Protein AF-A0A7T5ETR2-F1 (afdb_monomer_lite)

Radius of gyration: 25.68 Å; chains: 1; bounding box: 60×34×71 Å

Secondary structure (DSSP, 8-state):
------HHHHHHHHHHHHHHHHHHSTTSHHHHHHHHSS-HHHHHHHHHHHHHHHHHHHGGG--SHHHHHHHHHHHHHHHHHHHHHHHHHHHHHHHSS--HHHHHHHHHS--PPPPSEEEEEEE--BTTTTBEEEEEEEE---HHHHHHHHHT-TTPEEHHHHHHHGGGS-HHHHTT-----TT-EEEEEEEGGGTEEEEEEEETTEEEEEEEE-

pLDDT: mean 79.05, std 17.23, range [45.31, 98.44]

Foldseek 3Di:
DPPDDPVVLVVLLVVLLVLLVVLLPPPCQVVCCVPVVDRSLVVSLVSLVVSLVVLVVQCPPDPDPVSNVVSVVSNVVSVVSNVVSVVSVVVSVVVVPDDVQVVCCVVPVQRADAAPDKDKPDWPQDDPVRFFKTKMKGFHPDPVRVVVVCVSDPPWAALVVCVVCLVVDDPQQNVQCPDRDRQWIKDKDADVVFRKIWMWIGHPRMTMIIIGGD

Sequence (214 aa):
MTGKANIASFVAALVCFILACLAGFGHLTPMFIKTIGVNPWFVVLFGSLVSLAFGVIGLSGGVNFISRLRGVLTVVITSGLSLFSTGVIVIGAFAYLGTYVYSVKANWGVSLPKPDSETTIMSTRGGIQGDGNAITKLKYRSQSDINQIKSLSPSWMNAKTFAIEEKSYPNQIQNVITHVYTTAKYFYLSKPSLSNYIVFELKGHTLTVYESYL

Structure (mmCIF, N/CA/C/O backbone):
data_AF-A0A7T5ETR2-F1
#
_entry.id   AF-A0A7T5ETR2-F1
#
loop_
_atom_site.group_PDB
_atom_site.id
_atom_site.type_symbol
_atom_site.label_atom_id
_atom_site.label_alt_id
_atom_site.label_comp_id
_atom_site.label_asym_id
_atom_site.label_entity_id
_atom_site.label_seq_id
_atom_site.pdbx_PDB_ins_code
_atom_site.Cartn_x
_atom_site.Cartn_y
_atom_site.Cartn_z
_atom_site.occupancy
_atom_site.B_iso_or_equiv
_atom_site.auth_seq_id
_atom_site.auth_comp_id
_atom_site.auth_asym_id
_atom_site.auth_atom_id
_atom_site.pdbx_PDB_model_num
ATOM 1 N N . MET A 1 1 ? 41.612 6.266 -47.153 1.00 46.22 1 MET A N 1
ATOM 2 C CA . MET A 1 1 ? 41.344 6.341 -45.700 1.00 46.22 1 MET A CA 1
ATOM 3 C C . MET A 1 1 ? 40.595 5.088 -45.273 1.00 46.22 1 MET A C 1
ATOM 5 O O . MET A 1 1 ? 39.426 4.933 -45.595 1.00 46.22 1 MET A O 1
ATOM 9 N N . THR A 1 2 ? 41.279 4.143 -44.633 1.00 45.31 2 THR A N 1
ATOM 10 C CA . THR A 1 2 ? 40.669 2.925 -44.082 1.00 45.31 2 THR A CA 1
ATOM 11 C C . THR A 1 2 ? 39.819 3.297 -42.872 1.00 45.31 2 THR A C 1
ATOM 13 O O . THR A 1 2 ? 40.361 3.667 -41.831 1.00 45.31 2 THR A O 1
ATOM 16 N N . GLY A 1 3 ? 38.494 3.235 -43.017 1.00 50.47 3 GLY A N 1
ATOM 17 C CA . GLY A 1 3 ? 37.561 3.443 -41.912 1.00 50.47 3 GLY A CA 1
ATOM 18 C C . GLY A 1 3 ? 37.817 2.412 -40.817 1.00 50.47 3 GLY A C 1
ATOM 19 O O . GLY A 1 3 ? 37.517 1.231 -40.989 1.00 50.47 3 GLY A O 1
ATOM 20 N N . LYS A 1 4 ? 38.423 2.844 -39.707 1.00 56.03 4 LYS A N 1
ATOM 21 C CA . LYS A 1 4 ? 38.590 2.006 -38.519 1.00 56.03 4 LYS A CA 1
ATOM 22 C C . LYS A 1 4 ? 37.202 1.749 -37.942 1.00 56.03 4 LYS A C 1
ATOM 24 O O . LYS A 1 4 ? 36.473 2.690 -37.640 1.00 56.03 4 LYS A O 1
ATOM 29 N N . ALA A 1 5 ? 36.834 0.475 -37.819 1.00 53.06 5 ALA A N 1
ATOM 30 C CA . ALA A 1 5 ? 35.626 0.090 -37.105 1.00 53.06 5 ALA A CA 1
ATOM 31 C C . ALA A 1 5 ? 35.691 0.673 -35.688 1.00 53.06 5 ALA A C 1
ATOM 33 O O . ALA A 1 5 ? 36.719 0.556 -35.015 1.00 53.06 5 ALA A O 1
ATOM 34 N N . ASN A 1 6 ? 34.615 1.323 -35.248 1.00 64.94 6 ASN A N 1
ATOM 35 C CA . ASN A 1 6 ? 34.562 1.977 -33.947 1.00 64.94 6 ASN A CA 1
ATOM 36 C C . ASN A 1 6 ? 34.340 0.929 -32.842 1.00 64.94 6 ASN A C 1
ATOM 38 O O . ASN A 1 6 ? 33.264 0.834 -32.258 1.00 64.94 6 ASN A O 1
ATOM 42 N N . ILE A 1 7 ? 35.360 0.102 -32.592 1.00 64.19 7 ILE A N 1
ATOM 43 C CA . ILE A 1 7 ? 35.377 -0.953 -31.565 1.00 64.19 7 ILE A CA 1
ATOM 44 C C . ILE A 1 7 ? 35.003 -0.379 -30.192 1.00 64.19 7 ILE A C 1
ATOM 46 O O . ILE A 1 7 ? 34.311 -1.039 -29.423 1.00 64.19 7 ILE A O 1
ATOM 50 N N . ALA A 1 8 ? 35.368 0.876 -29.919 1.00 61.25 8 ALA A N 1
ATOM 51 C CA . ALA A 1 8 ? 35.000 1.566 -28.688 1.00 61.25 8 ALA A CA 1
ATOM 52 C C . ALA A 1 8 ? 33.475 1.669 -28.501 1.00 61.25 8 ALA A C 1
ATOM 54 O O . ALA A 1 8 ? 32.986 1.436 -27.400 1.00 61.25 8 ALA A O 1
ATOM 55 N N . SER A 1 9 ? 32.712 1.934 -29.570 1.00 59.78 9 SER A N 1
ATOM 56 C CA . SER A 1 9 ? 31.242 1.989 -29.496 1.00 59.78 9 SER A CA 1
ATOM 57 C C . SER A 1 9 ? 30.607 0.625 -29.201 1.00 59.78 9 SER A C 1
ATOM 59 O O . SER A 1 9 ? 29.652 0.542 -28.433 1.00 59.78 9 SER A O 1
ATOM 61 N N . PHE A 1 10 ? 31.180 -0.457 -29.737 1.00 65.38 10 PHE A N 1
ATOM 62 C CA . PHE A 1 10 ? 30.721 -1.819 -29.461 1.00 65.38 10 PHE A CA 1
ATOM 63 C C . PHE A 1 10 ? 31.008 -2.230 -28.012 1.00 65.38 10 PHE A C 1
ATOM 65 O O . PHE A 1 10 ? 30.127 -2.745 -27.328 1.00 65.38 10 PHE A O 1
ATOM 72 N N . VAL A 1 11 ? 32.219 -1.948 -27.522 1.00 70.19 11 VAL A N 1
ATOM 73 C CA . VAL A 1 11 ? 32.599 -2.215 -26.128 1.00 70.19 11 VAL A CA 1
ATOM 74 C C . VAL A 1 11 ? 31.722 -1.407 -25.167 1.00 70.19 11 VAL A C 1
ATOM 76 O O . VAL A 1 11 ? 31.233 -1.962 -24.187 1.00 70.19 11 VAL A O 1
ATOM 79 N N . ALA A 1 12 ? 31.448 -0.134 -25.466 1.00 64.00 12 ALA A N 1
ATOM 80 C CA . ALA A 1 12 ? 30.558 0.697 -24.656 1.00 64.00 12 ALA A CA 1
ATOM 81 C C . ALA A 1 12 ? 29.122 0.141 -24.597 1.00 64.00 12 ALA A C 1
ATOM 83 O O . ALA A 1 12 ? 28.540 0.071 -23.514 1.00 64.00 12 ALA A O 1
ATOM 84 N N . ALA A 1 13 ? 28.574 -0.314 -25.730 1.00 64.06 13 ALA A N 1
ATOM 85 C CA . ALA A 1 13 ? 27.251 -0.935 -25.780 1.00 64.06 13 ALA A CA 1
ATOM 86 C C . ALA A 1 13 ? 27.198 -2.250 -24.979 1.00 64.06 13 ALA A C 1
ATOM 88 O O . ALA A 1 13 ? 26.247 -2.483 -24.233 1.00 64.06 13 ALA A O 1
ATOM 89 N N . LEU A 1 14 ? 28.243 -3.081 -25.074 1.00 66.38 14 LEU A N 1
ATOM 90 C CA . LEU A 1 14 ? 28.352 -4.329 -24.316 1.00 66.38 14 LEU A CA 1
ATOM 91 C C . LEU A 1 14 ? 28.434 -4.072 -22.803 1.00 66.38 14 LEU A C 1
ATOM 93 O O . LEU A 1 14 ? 27.754 -4.741 -22.029 1.00 66.38 14 LEU A O 1
ATOM 97 N N . VAL A 1 15 ? 29.216 -3.075 -22.377 1.00 71.44 15 VAL A N 1
ATOM 98 C CA . VAL A 1 15 ? 29.299 -2.663 -20.966 1.00 71.44 15 VAL A CA 1
ATOM 99 C C . VAL A 1 15 ? 27.944 -2.158 -20.465 1.00 71.44 15 VAL A C 1
ATOM 101 O O . VAL A 1 15 ? 27.510 -2.567 -19.391 1.00 71.44 15 VAL A O 1
ATOM 104 N N . CYS A 1 16 ? 27.236 -1.336 -21.249 1.00 64.50 16 CYS A N 1
ATOM 105 C CA . CYS A 1 16 ? 25.888 -0.877 -20.896 1.00 64.50 16 CYS A CA 1
ATOM 106 C C . CYS A 1 16 ? 24.906 -2.045 -20.745 1.00 64.50 16 CYS A C 1
ATOM 108 O O . CYS A 1 16 ? 24.105 -2.051 -19.813 1.00 64.50 16 CYS A O 1
ATOM 110 N N . PHE A 1 17 ? 24.991 -3.051 -21.619 1.00 67.06 17 PHE A N 1
ATOM 111 C CA . PHE A 1 17 ? 24.161 -4.250 -21.533 1.00 67.06 17 PHE A CA 1
ATOM 112 C C . PHE A 1 17 ? 24.455 -5.077 -20.277 1.00 67.06 17 PHE A C 1
ATOM 114 O O . PHE A 1 17 ? 23.530 -5.454 -19.564 1.00 67.06 17 PHE A O 1
ATOM 121 N N . ILE A 1 18 ? 25.731 -5.304 -19.950 1.00 66.56 18 ILE A N 1
ATOM 122 C CA . ILE A 1 18 ? 26.121 -6.025 -18.730 1.00 66.56 18 ILE A CA 1
ATOM 123 C C . ILE A 1 18 ? 25.637 -5.272 -17.485 1.00 66.56 18 ILE A C 1
ATOM 125 O O . ILE A 1 18 ? 25.056 -5.883 -16.590 1.00 66.56 18 ILE A O 1
ATOM 129 N N . LEU A 1 19 ? 25.811 -3.947 -17.440 1.00 63.66 19 LEU A N 1
ATOM 130 C CA . LEU A 1 19 ? 25.300 -3.113 -16.349 1.00 63.66 19 LEU A CA 1
ATOM 131 C C . LEU A 1 19 ? 23.771 -3.178 -16.247 1.00 63.66 19 LEU A C 1
ATOM 133 O O . LEU A 1 19 ? 23.247 -3.231 -15.137 1.00 63.66 19 LEU A O 1
ATOM 137 N N . ALA A 1 20 ? 23.058 -3.239 -17.375 1.00 61.25 20 ALA A N 1
ATOM 138 C CA . ALA A 1 20 ? 21.609 -3.416 -17.401 1.00 61.25 20 ALA A CA 1
ATOM 139 C C . ALA A 1 20 ? 21.171 -4.768 -16.837 1.00 61.25 20 ALA A C 1
ATOM 141 O O . ALA A 1 20 ? 20.251 -4.826 -16.023 1.00 61.25 20 ALA A O 1
ATOM 142 N N . CYS A 1 21 ? 21.851 -5.848 -17.226 1.00 60.31 21 CYS A N 1
ATOM 143 C CA . CYS A 1 21 ? 21.598 -7.176 -16.682 1.00 60.31 21 CYS A CA 1
ATOM 144 C C . CYS A 1 21 ? 21.851 -7.204 -15.172 1.00 60.31 21 CYS A C 1
ATOM 146 O O . CYS A 1 21 ? 20.995 -7.667 -14.427 1.00 60.31 21 CYS A O 1
ATOM 148 N N . LEU A 1 22 ? 22.980 -6.655 -14.712 1.00 61.53 22 LEU A N 1
ATOM 149 C CA . LEU A 1 22 ? 23.318 -6.590 -13.288 1.00 61.53 22 LEU A CA 1
ATOM 150 C C . LEU A 1 22 ? 22.312 -5.744 -12.494 1.00 61.53 22 LEU A C 1
ATOM 152 O O . LEU A 1 22 ? 21.882 -6.161 -11.423 1.00 61.53 22 LEU A O 1
ATOM 156 N N . ALA A 1 23 ? 21.880 -4.600 -13.026 1.00 54.62 23 ALA A N 1
ATOM 157 C CA . ALA A 1 23 ? 20.862 -3.755 -12.402 1.00 54.62 23 ALA A CA 1
ATOM 158 C C . ALA A 1 23 ? 19.467 -4.406 -12.352 1.00 54.62 23 ALA A C 1
ATOM 160 O O . ALA A 1 23 ? 18.698 -4.130 -11.426 1.00 54.62 23 ALA A O 1
ATOM 161 N N . GLY A 1 24 ? 19.149 -5.264 -13.328 1.00 53.31 24 GLY A N 1
ATOM 162 C CA . GLY A 1 24 ? 17.896 -6.015 -13.398 1.00 53.31 24 GLY A CA 1
ATOM 163 C C . GLY A 1 24 ? 17.778 -7.128 -12.352 1.00 53.31 24 GLY A C 1
ATOM 164 O O . GLY A 1 24 ? 16.665 -7.485 -11.965 1.00 53.31 24 GLY A O 1
ATOM 165 N N . PHE A 1 25 ? 18.895 -7.645 -11.829 1.00 56.34 25 PHE A N 1
ATOM 166 C CA . PHE A 1 25 ? 18.881 -8.559 -10.687 1.00 56.34 25 PHE A CA 1
ATOM 167 C C . PHE A 1 25 ? 18.679 -7.749 -9.393 1.00 56.34 25 PHE A C 1
ATOM 169 O O . PHE A 1 25 ? 19.594 -7.103 -8.883 1.00 56.34 25 PHE A O 1
ATOM 176 N N . GLY A 1 26 ? 17.445 -7.778 -8.877 1.00 51.88 26 GLY A N 1
ATOM 177 C CA . GLY A 1 26 ? 16.843 -6.849 -7.903 1.00 51.88 26 GLY A CA 1
ATOM 178 C C . GLY A 1 26 ? 17.534 -6.590 -6.554 1.00 51.88 26 GLY A C 1
ATOM 179 O O . GLY A 1 26 ? 16.973 -5.889 -5.714 1.00 51.88 26 GLY A O 1
ATOM 180 N N . HIS A 1 27 ? 18.736 -7.113 -6.306 1.00 56.88 27 HIS A N 1
ATOM 181 C CA . HIS A 1 27 ? 19.524 -6.788 -5.114 1.00 56.88 27 HIS A CA 1
ATOM 182 C C . HIS A 1 27 ? 20.335 -5.491 -5.250 1.00 56.88 27 HIS A C 1
ATOM 184 O O . HIS A 1 27 ? 20.614 -4.838 -4.247 1.00 56.88 27 HIS A O 1
ATOM 190 N N . LEU A 1 28 ? 20.668 -5.076 -6.477 1.00 55.19 28 LEU A N 1
ATOM 191 C CA . LEU A 1 28 ? 21.457 -3.862 -6.724 1.00 55.19 28 LEU A CA 1
ATOM 192 C C . LEU A 1 28 ? 20.601 -2.602 -6.869 1.00 55.19 28 LEU A C 1
ATOM 194 O O . LEU A 1 28 ? 21.086 -1.498 -6.633 1.00 55.19 28 LEU A O 1
ATOM 198 N N . THR A 1 29 ? 19.318 -2.743 -7.194 1.00 57.72 29 THR A N 1
ATOM 199 C CA . THR A 1 29 ? 18.390 -1.621 -7.396 1.00 57.72 29 THR A CA 1
ATOM 200 C C . THR A 1 29 ? 18.246 -0.722 -6.156 1.00 57.72 29 THR A C 1
ATOM 202 O O . THR A 1 29 ? 18.394 0.493 -6.297 1.00 57.72 29 THR A O 1
ATOM 205 N N . PRO A 1 30 ? 18.051 -1.261 -4.931 1.00 55.88 30 PRO A N 1
ATOM 206 C CA . PRO A 1 30 ? 17.988 -0.445 -3.716 1.00 55.88 30 PRO A CA 1
ATOM 207 C C . PRO A 1 30 ? 19.325 0.240 -3.403 1.00 55.88 30 PRO A C 1
ATOM 209 O O . PRO A 1 30 ? 19.346 1.369 -2.918 1.00 55.88 30 PRO A O 1
ATOM 212 N N . MET A 1 31 ? 20.443 -0.432 -3.698 1.00 58.53 31 MET A N 1
ATOM 213 C CA . MET A 1 31 ? 21.792 0.097 -3.486 1.00 58.53 31 MET A CA 1
ATOM 214 C C . MET A 1 31 ? 22.082 1.265 -4.436 1.00 58.53 31 MET A C 1
ATOM 216 O O . MET A 1 31 ? 22.529 2.313 -3.988 1.00 58.53 31 MET A O 1
ATOM 220 N N . PHE A 1 32 ? 21.750 1.131 -5.722 1.00 51.16 32 PHE A N 1
ATOM 221 C CA . PHE A 1 32 ? 21.923 2.187 -6.724 1.00 51.16 32 PHE A CA 1
ATOM 222 C C . PHE A 1 32 ? 21.086 3.429 -6.420 1.00 51.16 32 PHE A C 1
ATOM 224 O O . PHE A 1 32 ? 21.611 4.541 -6.462 1.00 51.16 32 PHE A O 1
ATOM 231 N N . ILE A 1 33 ? 19.812 3.242 -6.057 1.00 55.78 33 ILE A N 1
ATOM 232 C CA . ILE A 1 33 ? 18.937 4.352 -5.659 1.00 55.78 33 ILE A CA 1
ATOM 233 C C . ILE A 1 33 ? 19.519 5.064 -4.430 1.00 55.78 33 ILE A C 1
ATOM 235 O O . ILE A 1 33 ? 19.540 6.290 -4.389 1.00 55.78 33 ILE A O 1
ATOM 239 N N . LYS A 1 34 ? 20.054 4.316 -3.456 1.00 53.22 34 LYS A N 1
ATOM 240 C CA . LYS A 1 34 ? 20.651 4.884 -2.241 1.00 53.22 34 LYS A CA 1
ATOM 241 C C . LYS A 1 34 ? 21.988 5.598 -2.488 1.00 53.22 34 LYS A C 1
ATOM 243 O O . LYS A 1 34 ? 22.248 6.605 -1.840 1.00 53.22 34 LYS A O 1
ATOM 248 N N . THR A 1 35 ? 22.841 5.081 -3.372 1.00 60.50 35 THR A N 1
ATOM 249 C CA . THR A 1 35 ? 24.199 5.611 -3.598 1.00 60.50 35 THR A CA 1
ATOM 250 C C . THR A 1 35 ? 24.235 6.737 -4.628 1.00 60.50 35 THR A C 1
ATOM 252 O O . THR A 1 35 ? 24.955 7.709 -4.435 1.00 60.50 35 THR A O 1
ATOM 255 N N . ILE A 1 36 ? 23.487 6.605 -5.726 1.00 61.53 36 ILE A N 1
ATOM 256 C CA . ILE A 1 36 ? 23.555 7.523 -6.876 1.00 61.53 36 ILE A CA 1
ATOM 257 C C . ILE A 1 36 ? 22.317 8.434 -6.931 1.00 61.53 36 ILE A C 1
ATOM 259 O O . ILE A 1 36 ? 22.327 9.445 -7.624 1.00 61.53 36 ILE A O 1
ATOM 263 N N . GLY A 1 37 ? 21.237 8.107 -6.209 1.00 51.59 37 GLY A N 1
ATOM 264 C CA . GLY A 1 37 ? 19.990 8.884 -6.235 1.00 51.59 37 GLY A CA 1
ATOM 265 C C . GLY A 1 37 ? 19.213 8.761 -7.549 1.00 51.59 37 GLY A C 1
ATOM 266 O O . GLY A 1 37 ? 18.187 9.410 -7.728 1.00 51.59 37 GLY A O 1
ATOM 267 N N . VAL A 1 38 ? 19.684 7.922 -8.474 1.00 52.78 38 VAL A N 1
ATOM 268 C CA . VAL A 1 38 ? 19.085 7.709 -9.790 1.00 52.78 38 VAL A CA 1
ATOM 269 C C . VAL A 1 38 ? 18.678 6.250 -9.898 1.00 52.78 38 VAL A C 1
ATOM 271 O O . VAL A 1 38 ? 19.446 5.344 -9.564 1.00 52.78 38 VAL A O 1
ATOM 274 N N . ASN A 1 39 ? 17.456 6.012 -10.373 1.00 60.56 39 ASN A N 1
ATOM 275 C CA . ASN A 1 39 ? 17.006 4.661 -10.661 1.00 60.56 39 ASN A CA 1
ATOM 276 C C . ASN A 1 39 ? 17.935 4.058 -11.738 1.00 60.56 39 ASN A C 1
ATOM 278 O O . ASN A 1 39 ? 18.068 4.660 -12.808 1.00 60.56 39 ASN A O 1
ATOM 282 N N . PRO A 1 40 ? 18.584 2.904 -11.494 1.00 60.34 40 PRO A N 1
ATOM 283 C CA . PRO A 1 40 ? 19.568 2.339 -12.420 1.00 60.34 40 PRO A CA 1
ATOM 284 C C . PRO A 1 40 ? 18.996 2.074 -13.820 1.00 60.34 40 PRO A C 1
ATOM 286 O O . PRO A 1 40 ? 19.738 2.068 -14.799 1.00 60.34 40 PRO A O 1
ATOM 289 N N . TRP A 1 41 ? 17.673 1.967 -13.951 1.00 61.06 41 TRP A N 1
ATOM 290 C CA . TRP A 1 41 ? 16.995 1.888 -15.241 1.00 61.06 41 TRP A CA 1
ATOM 291 C C . TRP A 1 41 ? 17.167 3.140 -16.121 1.00 61.06 41 TRP A C 1
ATOM 293 O O . TRP A 1 41 ? 17.264 3.003 -17.340 1.00 61.06 41 TRP A O 1
ATOM 303 N N . PHE A 1 42 ? 17.296 4.346 -15.550 1.00 59.47 42 PHE A N 1
ATOM 304 C CA . PHE A 1 42 ? 17.594 5.562 -16.325 1.00 59.47 42 PHE A CA 1
ATOM 305 C C . PHE A 1 42 ? 18.999 5.532 -16.927 1.00 59.47 42 PHE A C 1
ATOM 307 O O . PHE A 1 42 ? 19.195 5.996 -18.048 1.00 59.47 42 PHE A O 1
ATOM 314 N N . VAL A 1 43 ? 19.964 4.944 -16.217 1.00 62.25 43 VAL A N 1
ATOM 315 C CA . VAL A 1 43 ? 21.344 4.791 -16.701 1.00 62.25 43 VAL A CA 1
ATOM 316 C C . VAL A 1 43 ? 21.380 3.852 -17.907 1.00 62.25 43 VAL A C 1
ATOM 318 O O . VAL A 1 43 ? 22.017 4.155 -18.915 1.00 62.25 43 VAL A O 1
ATOM 321 N N . VAL A 1 44 ? 20.631 2.748 -17.841 1.00 65.50 44 VAL A N 1
ATOM 322 C CA . VAL A 1 44 ? 20.485 1.785 -18.944 1.00 65.50 44 VAL A CA 1
ATOM 323 C C . VAL A 1 44 ? 19.820 2.421 -20.161 1.00 65.50 44 VAL A C 1
ATOM 325 O O . VAL A 1 44 ? 20.290 2.250 -21.289 1.00 65.50 44 VAL A O 1
ATOM 328 N N . LEU A 1 45 ? 18.737 3.168 -19.945 1.00 61.94 45 LEU A N 1
ATOM 329 C CA . LEU A 1 45 ? 17.985 3.817 -21.015 1.00 61.94 45 LEU A CA 1
ATOM 330 C C . LEU A 1 45 ? 18.823 4.902 -21.706 1.00 61.94 45 LEU A C 1
ATOM 332 O O . LEU A 1 45 ? 18.894 4.942 -22.934 1.00 61.94 45 LEU A O 1
ATOM 336 N N . PHE A 1 46 ? 19.538 5.716 -20.926 1.00 63.81 46 PHE A N 1
ATOM 337 C CA . PHE A 1 46 ? 20.456 6.724 -21.449 1.00 63.81 46 PHE A CA 1
ATOM 338 C C . PHE A 1 46 ? 21.623 6.092 -22.223 1.00 63.81 46 PHE A C 1
ATOM 340 O O . PHE A 1 46 ? 21.901 6.495 -23.351 1.00 63.81 46 PHE A O 1
ATOM 347 N N . GLY A 1 47 ? 22.259 5.049 -21.677 1.00 64.69 47 GLY A N 1
ATOM 348 C CA . GLY A 1 47 ? 23.333 4.319 -22.361 1.00 64.69 47 GLY A CA 1
ATOM 349 C C . GLY A 1 47 ? 22.881 3.674 -23.677 1.00 64.69 47 GLY A C 1
ATOM 350 O O . GLY A 1 47 ? 23.618 3.691 -24.668 1.00 64.69 47 GLY A O 1
ATOM 351 N N . SER A 1 48 ? 21.643 3.175 -23.724 1.00 65.00 48 SER A N 1
ATOM 352 C CA . SER A 1 48 ? 21.041 2.598 -24.934 1.00 65.00 48 SER A CA 1
ATOM 353 C C . SER A 1 48 ? 20.782 3.665 -26.005 1.00 65.00 48 SER A C 1
ATOM 355 O O . SER A 1 48 ? 21.146 3.466 -27.164 1.00 65.00 48 SER A O 1
ATOM 357 N N . LEU A 1 49 ? 20.241 4.830 -25.624 1.00 61.00 49 LEU A N 1
ATOM 358 C CA . LEU A 1 49 ? 20.016 5.965 -26.530 1.00 61.00 49 LEU A CA 1
ATOM 359 C C . LEU A 1 49 ? 21.324 6.525 -27.101 1.00 61.00 49 LEU A C 1
ATOM 361 O O . LEU A 1 49 ? 21.419 6.774 -28.302 1.00 61.00 49 LEU A O 1
ATOM 365 N N . VAL A 1 50 ? 22.349 6.676 -26.259 1.00 63.62 50 VAL A N 1
ATOM 366 C CA . VAL A 1 50 ? 23.679 7.128 -26.687 1.00 63.62 50 VAL A CA 1
ATOM 367 C C . VAL A 1 50 ? 24.303 6.124 -27.661 1.00 63.62 50 VAL A C 1
ATOM 369 O O . VAL A 1 50 ? 24.816 6.516 -28.709 1.00 63.62 50 VAL A O 1
ATOM 372 N N . SER A 1 51 ? 24.204 4.823 -27.373 1.00 64.44 51 SER A N 1
ATOM 373 C CA . SER A 1 51 ? 24.709 3.766 -28.261 1.00 64.44 51 SER A CA 1
ATOM 374 C C . SER A 1 51 ? 23.991 3.755 -29.614 1.00 64.44 51 SER A C 1
ATOM 376 O O . SER A 1 51 ? 24.627 3.580 -30.654 1.00 64.44 51 SER A O 1
ATOM 378 N N . LEU A 1 52 ? 22.678 3.997 -29.617 1.00 63.28 52 LEU A N 1
ATOM 379 C CA . LEU A 1 52 ? 21.882 4.115 -30.835 1.00 63.28 52 LEU A CA 1
ATOM 380 C C . LEU A 1 52 ? 22.285 5.355 -31.650 1.00 63.28 52 LEU A C 1
ATOM 382 O O . LEU A 1 52 ? 22.502 5.240 -32.854 1.00 63.28 52 LEU A O 1
ATOM 386 N N . ALA A 1 53 ? 22.488 6.507 -31.002 1.00 62.34 53 ALA A N 1
ATOM 387 C CA . ALA A 1 53 ? 22.960 7.727 -31.658 1.00 62.34 53 ALA A CA 1
ATOM 388 C C . ALA A 1 53 ? 24.333 7.530 -32.328 1.00 62.34 53 ALA A C 1
ATOM 390 O O . ALA A 1 53 ? 24.510 7.877 -33.497 1.00 62.34 53 ALA A O 1
ATOM 391 N N . PHE A 1 54 ? 25.290 6.897 -31.639 1.00 62.03 54 PHE A N 1
ATOM 392 C CA . PHE A 1 54 ? 26.599 6.582 -32.222 1.00 62.03 54 PHE A CA 1
ATOM 393 C C . PHE A 1 54 ? 26.522 5.533 -33.341 1.00 62.03 54 PHE A C 1
ATOM 395 O O . PHE A 1 54 ? 27.256 5.642 -34.327 1.00 62.03 54 PHE A O 1
ATOM 402 N 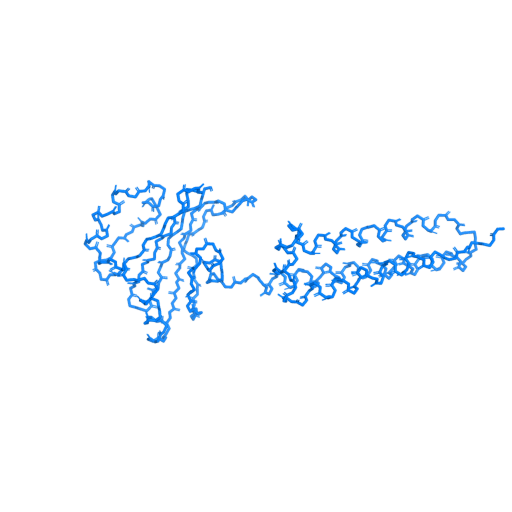N . GLY A 1 55 ? 25.616 4.555 -33.234 1.00 59.66 55 GLY A N 1
ATOM 403 C CA . GLY A 1 55 ? 25.345 3.584 -34.297 1.00 59.66 55 GLY A CA 1
ATOM 404 C C . GLY A 1 55 ? 24.821 4.241 -35.579 1.00 59.66 55 GLY A C 1
ATOM 405 O O . GLY A 1 55 ? 25.294 3.924 -36.671 1.00 59.66 55 GLY A O 1
ATOM 406 N N . VAL A 1 56 ? 23.908 5.209 -35.447 1.00 61.00 56 VAL A N 1
ATOM 407 C CA . VAL A 1 56 ? 23.346 5.978 -36.571 1.00 61.00 56 VAL A CA 1
ATOM 408 C C . VAL A 1 56 ? 24.391 6.907 -37.200 1.00 61.00 56 VAL A C 1
ATOM 410 O O . VAL A 1 56 ? 24.501 6.963 -38.422 1.00 61.00 56 VAL A O 1
ATOM 413 N N . ILE A 1 57 ? 25.220 7.584 -36.400 1.00 61.78 57 ILE A N 1
ATOM 414 C CA . ILE A 1 57 ? 26.292 8.453 -36.921 1.00 61.78 57 ILE A CA 1
ATOM 415 C C . ILE A 1 57 ? 27.327 7.631 -37.712 1.00 61.78 57 ILE A C 1
ATOM 417 O O . ILE A 1 57 ? 27.779 8.053 -38.782 1.00 61.78 57 ILE A O 1
ATOM 421 N N . GLY A 1 58 ? 27.647 6.419 -37.244 1.00 56.88 58 GLY A N 1
ATOM 422 C CA . GLY A 1 58 ? 28.581 5.498 -37.901 1.00 56.88 58 GLY A CA 1
ATOM 423 C C . GLY A 1 58 ? 28.146 5.006 -39.290 1.00 56.88 58 GLY A C 1
ATOM 424 O O . GLY A 1 58 ? 28.996 4.599 -40.083 1.00 56.88 58 GLY A O 1
ATOM 425 N N . LEU A 1 59 ? 26.853 5.081 -39.622 1.00 54.94 59 LEU A N 1
ATOM 426 C CA . LEU A 1 59 ? 26.311 4.696 -40.931 1.00 54.94 59 LEU A CA 1
ATOM 427 C C . LEU A 1 59 ? 26.601 5.712 -42.048 1.00 54.94 59 LEU A C 1
ATOM 429 O O . LEU A 1 59 ? 26.587 5.343 -43.222 1.00 54.94 59 LEU A O 1
ATOM 433 N N . SER A 1 60 ? 26.895 6.970 -41.708 1.00 56.03 60 SER A N 1
ATOM 434 C CA . SER A 1 60 ? 26.987 8.063 -42.690 1.00 56.03 60 SER A CA 1
ATOM 435 C C . SER A 1 60 ? 28.274 8.084 -43.536 1.00 56.03 60 SER A C 1
ATOM 437 O O . SER A 1 60 ? 28.328 8.791 -44.538 1.00 56.03 60 SER A O 1
ATOM 439 N N . GLY A 1 61 ? 29.303 7.297 -43.191 1.00 56.72 61 GLY A N 1
ATOM 440 C CA . GLY A 1 61 ? 30.634 7.374 -43.825 1.00 56.72 61 GLY A CA 1
ATOM 441 C C . GLY A 1 61 ? 31.019 6.244 -44.796 1.00 56.72 61 GLY A C 1
ATOM 442 O O . GLY A 1 61 ? 32.140 6.231 -45.304 1.00 56.72 61 GLY A O 1
ATOM 443 N N . GLY A 1 62 ? 30.155 5.249 -45.035 1.00 60.53 62 GLY A N 1
ATOM 444 C CA . GLY A 1 62 ? 30.512 4.030 -45.779 1.00 60.53 62 GLY A CA 1
ATOM 445 C C . GLY A 1 62 ? 30.192 4.062 -47.281 1.00 60.53 62 GLY A C 1
ATOM 446 O O . GLY A 1 62 ? 29.044 3.859 -47.677 1.00 60.53 62 GLY A O 1
ATOM 447 N N . VAL A 1 63 ? 31.210 4.199 -48.140 1.00 66.38 63 VAL A N 1
ATOM 448 C CA . VAL A 1 63 ? 31.058 4.109 -49.613 1.00 66.38 63 VAL A CA 1
ATOM 449 C C . VAL A 1 63 ? 30.886 2.676 -50.140 1.00 66.38 63 VAL A C 1
ATOM 451 O O . VAL A 1 63 ? 30.213 2.480 -51.148 1.00 66.38 63 VAL A O 1
ATOM 454 N N . ASN A 1 64 ? 31.409 1.662 -49.441 1.00 79.38 64 ASN A N 1
ATOM 455 C CA . ASN A 1 64 ? 31.381 0.267 -49.903 1.00 79.38 64 ASN A CA 1
ATOM 456 C C . ASN A 1 64 ? 30.197 -0.522 -49.321 1.00 79.38 64 ASN A C 1
ATOM 458 O O . ASN A 1 64 ? 29.835 -0.343 -48.156 1.00 79.38 64 ASN A O 1
ATOM 462 N N . PHE A 1 65 ? 29.655 -1.467 -50.102 1.00 73.50 65 PHE A N 1
ATOM 463 C CA . PHE A 1 65 ? 28.531 -2.332 -49.707 1.00 73.50 65 PHE A CA 1
ATOM 464 C C . PHE A 1 65 ? 28.767 -3.051 -48.369 1.00 73.50 65 PHE A C 1
ATOM 466 O O . PHE A 1 65 ? 27.893 -3.051 -47.507 1.00 73.50 65 PHE A O 1
ATOM 473 N N . ILE A 1 66 ? 29.981 -3.569 -48.144 1.00 72.94 66 ILE A N 1
ATOM 474 C CA . ILE A 1 66 ? 30.360 -4.239 -46.887 1.00 72.94 66 ILE A CA 1
ATOM 475 C C . ILE A 1 66 ? 30.242 -3.287 -45.686 1.00 72.94 66 ILE A C 1
ATOM 477 O O . ILE A 1 66 ? 29.780 -3.685 -44.618 1.00 72.94 66 ILE A O 1
ATOM 481 N N . SER A 1 67 ? 30.625 -2.018 -45.849 1.00 66.25 67 SER A N 1
ATOM 482 C CA . SER A 1 67 ? 30.520 -1.012 -44.786 1.00 66.25 67 SER A CA 1
ATOM 483 C C . SER A 1 67 ? 29.063 -0.654 -44.489 1.00 66.25 67 SER A C 1
ATOM 485 O O . SER A 1 67 ? 28.700 -0.509 -43.324 1.00 66.25 67 SER A O 1
ATOM 487 N N . ARG A 1 68 ? 28.215 -0.578 -45.524 1.00 68.88 68 ARG A N 1
ATOM 488 C CA . ARG A 1 68 ? 26.769 -0.350 -45.367 1.00 68.88 68 ARG A CA 1
ATOM 489 C C . ARG A 1 68 ? 26.090 -1.524 -44.661 1.00 68.88 68 ARG A C 1
ATOM 491 O O . ARG A 1 68 ? 25.349 -1.303 -43.710 1.00 68.88 68 ARG A O 1
ATOM 498 N N . LEU A 1 69 ? 26.411 -2.759 -45.053 1.00 69.88 69 LEU A N 1
ATOM 499 C CA . LEU A 1 69 ? 25.876 -3.972 -44.428 1.00 69.88 69 LEU A CA 1
ATOM 500 C C . LEU A 1 69 ? 26.240 -4.053 -42.938 1.00 69.88 69 LEU A C 1
ATOM 502 O O . LEU A 1 69 ? 25.385 -4.358 -42.112 1.00 69.88 69 LEU A O 1
ATOM 506 N N . ARG A 1 70 ? 27.488 -3.722 -42.580 1.00 66.25 70 ARG A N 1
ATOM 507 C CA . ARG A 1 70 ? 27.926 -3.666 -41.176 1.00 66.25 70 ARG A CA 1
ATOM 508 C C . ARG A 1 70 ? 27.155 -2.625 -40.371 1.00 66.25 70 ARG A C 1
ATOM 510 O O . ARG A 1 70 ? 26.749 -2.921 -39.258 1.00 66.25 70 ARG A O 1
ATOM 517 N N . GLY A 1 71 ? 26.935 -1.433 -40.922 1.00 67.69 71 GLY A N 1
ATOM 518 C CA . GLY A 1 71 ? 26.162 -0.400 -40.234 1.00 67.69 71 GLY A CA 1
ATOM 519 C C . GLY A 1 71 ? 24.696 -0.797 -40.027 1.00 67.69 71 GLY A C 1
ATOM 520 O O . GLY A 1 71 ? 24.165 -0.601 -38.937 1.00 67.69 71 GLY A O 1
ATOM 521 N N . VAL A 1 72 ? 24.066 -1.419 -41.032 1.00 69.06 72 VAL A N 1
ATOM 522 C CA . VAL A 1 72 ? 22.694 -1.946 -40.916 1.00 69.06 72 VAL A CA 1
ATOM 523 C C . VAL A 1 72 ? 22.629 -3.023 -39.835 1.00 69.06 72 VAL A C 1
ATOM 525 O O . VAL A 1 72 ? 21.755 -2.966 -38.976 1.00 69.06 72 VAL A O 1
ATOM 528 N N . LEU A 1 73 ? 23.583 -3.958 -39.820 1.00 68.31 73 LEU A N 1
ATOM 529 C CA . LEU A 1 73 ? 23.652 -5.002 -38.798 1.00 68.31 73 LEU A CA 1
ATOM 530 C C . LEU A 1 73 ? 23.827 -4.409 -37.392 1.00 68.31 73 LEU A C 1
ATOM 532 O O . LEU A 1 73 ? 23.140 -4.833 -36.466 1.00 68.31 73 LEU A O 1
ATOM 536 N N . THR A 1 74 ? 24.691 -3.402 -37.235 1.00 69.75 74 THR A N 1
ATOM 537 C CA . THR A 1 74 ? 24.871 -2.696 -35.959 1.00 69.75 74 THR A CA 1
ATOM 538 C C . THR A 1 74 ? 23.571 -2.054 -35.491 1.00 69.75 74 THR A C 1
ATOM 540 O O . THR A 1 74 ? 23.230 -2.215 -34.326 1.00 69.75 74 THR A O 1
ATOM 543 N N . VAL A 1 75 ? 22.828 -1.376 -36.373 1.00 69.00 75 VAL A N 1
ATOM 544 C CA . VAL A 1 75 ? 21.532 -0.774 -36.016 1.00 69.00 75 VAL A CA 1
ATOM 545 C C . VAL A 1 75 ? 20.507 -1.835 -35.633 1.00 69.00 75 VAL A C 1
ATOM 547 O O . VAL A 1 75 ? 19.848 -1.692 -34.612 1.00 69.00 75 VAL A O 1
ATOM 550 N N . VAL A 1 76 ? 20.396 -2.927 -36.391 1.00 71.88 76 VAL A N 1
ATOM 551 C CA . VAL A 1 76 ? 19.453 -4.011 -36.068 1.00 71.88 76 VAL A CA 1
ATOM 552 C C . VAL A 1 76 ? 19.766 -4.617 -34.698 1.00 71.88 76 VAL A C 1
ATOM 554 O O . VAL A 1 76 ? 18.856 -4.813 -33.894 1.00 71.88 76 VAL A O 1
ATOM 557 N N . ILE A 1 77 ? 21.045 -4.864 -34.400 1.00 71.56 77 ILE A N 1
ATOM 558 C CA . ILE A 1 77 ? 21.467 -5.417 -33.109 1.00 71.56 77 ILE A CA 1
ATOM 559 C C . ILE A 1 77 ? 21.221 -4.414 -31.977 1.00 71.56 77 ILE A C 1
ATOM 561 O O . ILE A 1 77 ? 20.657 -4.798 -30.955 1.00 71.56 77 ILE A O 1
ATOM 565 N N . THR A 1 78 ? 21.597 -3.139 -32.128 1.00 69.81 78 THR A N 1
ATOM 566 C CA . THR A 1 78 ? 21.412 -2.140 -31.060 1.00 69.81 78 THR A CA 1
ATOM 567 C C . THR A 1 78 ? 19.941 -1.820 -30.817 1.00 69.81 78 THR A C 1
ATOM 569 O O . THR A 1 78 ? 19.528 -1.733 -29.662 1.00 69.81 78 THR A O 1
ATOM 572 N N . SER A 1 79 ? 19.120 -1.719 -31.866 1.00 64.62 79 SER A N 1
ATOM 573 C CA . SER A 1 79 ? 17.669 -1.551 -31.737 1.00 64.62 79 SER A CA 1
ATOM 574 C C . SER A 1 79 ? 17.004 -2.780 -31.118 1.00 64.62 79 SER A C 1
ATOM 576 O O . SER A 1 79 ? 16.176 -2.628 -30.221 1.00 64.62 79 SER A O 1
ATOM 578 N N . GLY A 1 80 ? 17.390 -3.992 -31.532 1.00 72.00 80 GLY A N 1
ATOM 579 C CA . GLY A 1 80 ? 16.887 -5.234 -30.941 1.00 72.00 80 GLY A CA 1
ATOM 580 C C . GLY A 1 80 ? 17.239 -5.351 -29.458 1.00 72.00 80 GLY A C 1
ATOM 581 O O . GLY A 1 80 ? 16.380 -5.680 -28.641 1.00 72.00 80 GLY A O 1
ATOM 582 N N . LEU A 1 81 ? 18.473 -4.996 -29.092 1.00 70.19 81 LEU A N 1
ATOM 583 C CA . LEU A 1 81 ? 18.925 -4.990 -27.704 1.00 70.19 81 LEU A CA 1
ATOM 584 C C . LEU A 1 81 ? 18.186 -3.944 -26.867 1.00 70.19 81 LEU A C 1
ATOM 586 O O . LEU A 1 81 ? 17.803 -4.244 -25.742 1.00 70.19 81 LEU A O 1
ATOM 590 N N . SER A 1 82 ? 17.946 -2.754 -27.428 1.00 69.44 82 SER A N 1
ATOM 591 C CA . SER A 1 82 ? 17.164 -1.696 -26.782 1.00 69.44 82 SER A CA 1
ATOM 592 C C . SER A 1 82 ? 15.714 -2.120 -26.547 1.00 69.44 82 SER A C 1
ATOM 594 O O . SER A 1 82 ? 15.184 -1.889 -25.466 1.00 69.44 82 SER A O 1
ATOM 596 N N . LEU A 1 83 ? 15.060 -2.748 -27.530 1.00 68.38 83 LEU A N 1
ATOM 597 C CA . LEU A 1 83 ? 13.690 -3.247 -27.373 1.00 68.38 83 LEU A CA 1
ATOM 598 C C . LEU A 1 83 ? 13.620 -4.369 -26.335 1.00 68.38 83 LEU A C 1
ATOM 600 O O . LEU A 1 83 ? 12.704 -4.387 -25.516 1.00 68.38 83 LEU A O 1
ATOM 604 N N . PHE A 1 84 ? 14.599 -5.276 -26.337 1.00 73.50 84 PHE A N 1
ATOM 605 C CA . PHE A 1 84 ? 14.691 -6.341 -25.345 1.00 73.50 84 PHE A CA 1
ATOM 606 C C . PHE A 1 84 ? 14.865 -5.782 -23.930 1.00 73.50 84 PHE A C 1
ATOM 608 O O . PHE A 1 84 ? 14.128 -6.176 -23.029 1.00 73.50 84 PHE A O 1
ATOM 615 N N . SER A 1 85 ? 15.783 -4.833 -23.721 1.00 67.38 85 SER A N 1
ATOM 616 C CA . SER A 1 85 ? 15.988 -4.225 -22.404 1.00 67.38 85 SER A CA 1
ATOM 617 C C . SER A 1 85 ? 14.777 -3.406 -21.957 1.00 67.38 85 SER A C 1
ATOM 619 O O . SER A 1 85 ? 14.382 -3.530 -20.801 1.00 67.38 85 SER A O 1
ATOM 621 N N . THR A 1 86 ? 14.104 -2.671 -22.851 1.00 66.56 86 THR A N 1
ATOM 622 C CA . THR A 1 86 ? 12.800 -2.058 -22.543 1.00 66.56 86 THR A CA 1
ATOM 623 C C . THR A 1 86 ? 11.759 -3.109 -22.153 1.00 66.56 86 THR A C 1
ATOM 625 O O . THR A 1 86 ? 11.064 -2.928 -21.160 1.00 66.56 86 THR A O 1
ATOM 628 N N . GLY A 1 87 ? 11.673 -4.231 -22.869 1.00 64.38 87 GLY A N 1
ATOM 629 C CA . GLY A 1 87 ? 10.760 -5.328 -22.541 1.00 64.38 87 GLY A CA 1
ATOM 630 C C . GLY A 1 87 ? 11.029 -5.925 -21.158 1.00 64.38 87 GLY A C 1
ATOM 631 O O . GLY A 1 87 ? 10.103 -6.082 -20.367 1.00 64.38 87 GLY A O 1
ATOM 632 N N . VAL A 1 88 ? 12.295 -6.186 -20.824 1.00 68.44 88 VAL A N 1
ATOM 633 C CA . VAL A 1 88 ? 12.707 -6.674 -19.498 1.00 68.44 88 VAL A CA 1
ATOM 634 C C . VAL A 1 88 ? 12.417 -5.642 -18.406 1.00 68.44 88 VAL A C 1
ATOM 636 O O . VAL A 1 88 ? 11.957 -6.027 -17.335 1.00 68.44 88 VAL A O 1
ATOM 639 N N . ILE A 1 89 ? 12.614 -4.346 -18.670 1.00 63.72 89 ILE A N 1
ATOM 640 C CA . ILE A 1 89 ? 12.241 -3.260 -17.748 1.00 63.72 89 ILE A CA 1
ATOM 641 C C . ILE A 1 89 ? 10.744 -3.279 -17.485 1.00 63.72 89 ILE A C 1
ATOM 643 O O . ILE A 1 89 ? 10.325 -3.225 -16.337 1.00 63.72 89 ILE A O 1
ATOM 647 N N . VAL A 1 90 ? 9.941 -3.357 -18.543 1.00 61.66 90 VAL A N 1
ATOM 648 C CA . VAL A 1 90 ? 8.485 -3.320 -18.446 1.00 61.66 90 VAL A CA 1
ATOM 649 C C . VAL A 1 90 ? 7.978 -4.558 -17.709 1.00 61.66 90 VAL A C 1
ATOM 651 O O . VAL A 1 90 ? 7.253 -4.420 -16.731 1.00 61.66 90 VAL A O 1
ATOM 654 N N . ILE A 1 91 ? 8.416 -5.760 -18.093 1.00 62.16 91 ILE A N 1
ATOM 655 C CA . ILE A 1 91 ? 8.029 -7.016 -17.428 1.00 62.16 91 ILE A CA 1
ATOM 656 C C . ILE A 1 91 ? 8.516 -7.038 -15.978 1.00 62.16 91 ILE A C 1
ATOM 658 O O . ILE A 1 91 ? 7.761 -7.408 -15.085 1.00 62.16 91 ILE A O 1
ATOM 662 N N . GLY A 1 92 ? 9.756 -6.612 -15.733 1.00 57.53 92 GLY A N 1
ATOM 663 C CA . GLY A 1 92 ? 10.326 -6.496 -14.397 1.00 57.53 92 GLY A CA 1
ATOM 664 C C . GLY A 1 92 ? 9.541 -5.512 -13.540 1.00 57.53 92 GLY A C 1
ATOM 665 O O . GLY A 1 92 ? 9.190 -5.851 -12.419 1.00 57.53 92 GLY A O 1
ATOM 666 N N . ALA A 1 93 ? 9.185 -4.346 -14.080 1.00 56.28 93 ALA A N 1
ATOM 667 C CA . ALA A 1 93 ? 8.340 -3.364 -13.416 1.00 56.28 93 ALA A CA 1
ATOM 668 C C . ALA A 1 93 ? 6.943 -3.925 -13.136 1.00 56.28 93 ALA A C 1
ATOM 670 O O . ALA A 1 93 ? 6.463 -3.750 -12.028 1.00 56.28 93 ALA A O 1
ATOM 671 N N . PHE A 1 94 ? 6.324 -4.664 -14.062 1.00 52.91 94 PHE A N 1
ATOM 672 C CA . PHE A 1 94 ? 5.029 -5.314 -13.835 1.00 52.91 94 PHE A CA 1
ATOM 673 C C . PHE A 1 94 ? 5.098 -6.448 -12.803 1.00 52.91 94 PHE A C 1
ATOM 675 O O . PHE A 1 94 ? 4.169 -6.613 -12.020 1.00 52.91 94 PHE A O 1
ATOM 682 N N . ALA A 1 95 ? 6.204 -7.192 -12.746 1.00 52.88 95 ALA A N 1
ATOM 683 C CA . ALA A 1 95 ? 6.445 -8.206 -11.720 1.00 52.88 95 ALA A CA 1
ATOM 684 C C . ALA A 1 95 ? 6.782 -7.589 -10.347 1.00 52.88 95 ALA A C 1
ATOM 686 O O . ALA A 1 95 ? 6.497 -8.192 -9.313 1.00 52.88 95 ALA A O 1
ATOM 687 N N . TYR A 1 96 ? 7.369 -6.385 -10.340 1.00 49.88 96 TYR A N 1
ATOM 688 C CA . TYR A 1 96 ? 7.692 -5.579 -9.157 1.00 49.88 96 TYR A CA 1
ATOM 689 C C . TYR A 1 96 ? 6.638 -4.534 -8.799 1.00 49.88 96 TYR A C 1
ATOM 691 O O . TYR A 1 96 ? 6.839 -3.815 -7.814 1.00 49.88 96 TYR A O 1
ATOM 699 N N . LEU A 1 97 ? 5.519 -4.451 -9.528 1.00 52.59 97 LEU A N 1
ATOM 700 C CA . LEU A 1 97 ? 4.297 -3.813 -9.046 1.00 52.59 97 LEU A CA 1
ATOM 701 C C . LEU A 1 97 ? 3.811 -4.684 -7.891 1.00 52.59 97 LEU A C 1
ATOM 703 O O . LEU A 1 97 ? 2.974 -5.575 -8.024 1.00 52.59 97 LEU A O 1
ATOM 707 N N . GLY A 1 98 ? 4.501 -4.488 -6.771 1.00 56.34 98 GLY A N 1
ATOM 708 C CA . GLY A 1 98 ? 4.379 -5.254 -5.564 1.00 56.34 98 GLY A CA 1
ATOM 709 C C . GLY A 1 98 ? 2.944 -5.178 -5.109 1.00 56.34 98 GLY A C 1
ATOM 710 O O . GLY A 1 98 ? 2.272 -4.159 -5.275 1.00 56.34 98 GLY A O 1
ATOM 711 N N . THR A 1 99 ? 2.495 -6.276 -4.517 1.00 74.00 99 THR A N 1
ATOM 712 C CA . THR A 1 99 ? 1.226 -6.321 -3.800 1.00 74.00 99 THR A CA 1
ATOM 713 C C . THR A 1 99 ? 1.079 -5.070 -2.942 1.00 74.00 99 THR A C 1
ATOM 715 O O . THR A 1 99 ? 2.072 -4.535 -2.440 1.00 74.00 99 THR A O 1
ATOM 718 N N . TYR A 1 100 ? -0.144 -4.594 -2.736 1.00 86.81 100 TYR A N 1
ATOM 719 C CA . TYR A 1 100 ? -0.401 -3.377 -1.967 1.00 86.81 100 TYR A CA 1
ATOM 720 C C . TYR A 1 100 ? 0.347 -3.326 -0.623 1.00 86.81 100 TYR A C 1
ATOM 722 O O . TYR A 1 100 ? 0.845 -2.280 -0.212 1.00 86.81 100 TYR A O 1
ATOM 730 N N . VAL A 1 101 ? 0.550 -4.485 0.004 1.00 90.75 101 VAL A N 1
ATOM 731 C CA . VAL A 1 101 ? 1.405 -4.696 1.184 1.00 90.75 101 VAL A CA 1
ATOM 732 C C . VAL A 1 101 ? 2.813 -4.103 1.051 1.00 90.75 101 VAL A C 1
ATOM 734 O O . VAL A 1 101 ? 3.311 -3.485 1.992 1.00 90.75 101 VAL A O 1
ATOM 737 N N . TYR A 1 102 ? 3.471 -4.270 -0.096 1.00 85.75 102 TYR A N 1
ATOM 738 C CA . TYR A 1 102 ? 4.782 -3.681 -0.351 1.00 85.75 102 TYR A CA 1
ATOM 739 C C . TYR A 1 102 ? 4.716 -2.152 -0.369 1.00 85.75 102 TYR A C 1
ATOM 741 O O . TYR A 1 102 ? 5.574 -1.503 0.227 1.00 85.75 102 TYR A O 1
ATOM 749 N N . SER A 1 103 ? 3.679 -1.578 -0.990 1.00 87.25 103 SER A N 1
ATOM 750 C CA . SER A 1 103 ? 3.473 -0.124 -1.001 1.00 87.25 103 SER A CA 1
ATOM 751 C C . SER A 1 103 ? 3.277 0.424 0.415 1.00 87.25 103 SER A C 1
ATOM 753 O O . SER A 1 103 ? 3.908 1.411 0.785 1.00 87.25 103 SER A O 1
ATOM 755 N N . VAL A 1 104 ? 2.515 -0.284 1.255 1.00 91.31 104 VAL A N 1
ATOM 756 C CA . VAL A 1 104 ? 2.325 0.065 2.667 1.00 91.31 104 VAL A CA 1
ATOM 757 C C . VAL A 1 104 ? 3.659 -0.001 3.418 1.00 91.31 104 VAL A C 1
ATOM 759 O O . VAL A 1 104 ? 3.997 0.920 4.157 1.00 91.31 104 VAL A O 1
ATOM 762 N N . LYS A 1 105 ? 4.479 -1.031 3.183 1.00 91.94 105 LYS A N 1
ATOM 763 C CA . LYS A 1 105 ? 5.807 -1.144 3.803 1.00 91.94 105 LYS A CA 1
ATOM 764 C C . LYS A 1 105 ? 6.756 -0.031 3.365 1.00 91.94 105 LYS A C 1
ATOM 766 O O . LYS A 1 105 ? 7.424 0.552 4.214 1.00 91.94 105 LYS A O 1
ATOM 771 N N . ALA A 1 106 ? 6.819 0.272 2.072 1.00 85.94 106 ALA A N 1
ATOM 772 C CA . ALA A 1 106 ? 7.685 1.321 1.541 1.00 85.94 106 ALA A CA 1
ATOM 773 C C . ALA A 1 106 ? 7.258 2.713 2.038 1.00 85.94 106 ALA A C 1
ATOM 775 O O . ALA A 1 106 ? 8.097 3.500 2.476 1.00 85.94 106 ALA A O 1
ATOM 776 N N . ASN A 1 107 ? 5.952 2.990 2.036 1.00 88.12 107 ASN A N 1
ATOM 777 C CA . ASN A 1 107 ? 5.420 4.303 2.384 1.00 88.12 107 ASN A CA 1
ATOM 778 C C . ASN A 1 107 ? 5.229 4.512 3.883 1.00 88.12 107 ASN A C 1
ATOM 780 O O . ASN A 1 107 ? 5.266 5.656 4.313 1.00 88.12 107 ASN A O 1
ATOM 784 N N . TRP A 1 108 ? 5.062 3.467 4.693 1.00 92.81 108 TRP A N 1
ATOM 785 C CA . TRP A 1 108 ? 4.738 3.600 6.122 1.00 92.81 108 TRP A CA 1
ATOM 786 C C . TRP A 1 108 ? 5.672 2.838 7.056 1.00 92.81 108 TRP A C 1
ATOM 788 O O . TRP A 1 108 ? 5.564 2.986 8.268 1.00 92.81 108 TRP A O 1
ATOM 798 N N . GLY A 1 109 ? 6.585 2.020 6.528 1.00 93.69 109 GLY A N 1
ATOM 799 C CA . GLY A 1 109 ? 7.418 1.130 7.342 1.00 93.69 109 GLY A CA 1
ATOM 800 C C . GLY A 1 109 ? 6.637 -0.027 7.977 1.00 93.69 109 GLY A C 1
ATOM 801 O O . GLY A 1 109 ? 7.202 -0.787 8.760 1.00 93.69 109 GLY A O 1
ATOM 802 N N . VAL A 1 110 ? 5.353 -0.191 7.641 1.00 94.88 110 VAL A N 1
ATOM 803 C CA . VAL A 1 110 ? 4.470 -1.215 8.212 1.00 94.88 110 VAL A CA 1
ATOM 804 C C . VAL A 1 110 ? 4.510 -2.472 7.347 1.00 94.88 110 VAL A C 1
ATOM 806 O O . VAL A 1 110 ? 4.118 -2.454 6.183 1.00 94.88 110 VAL A O 1
ATOM 809 N N . SER A 1 111 ? 4.976 -3.587 7.911 1.00 94.62 111 SER A N 1
ATOM 810 C CA . SER A 1 111 ? 5.075 -4.861 7.192 1.00 94.62 111 SER A CA 1
ATOM 811 C C . SER A 1 111 ? 3.833 -5.721 7.425 1.00 94.62 111 SER A C 1
ATOM 813 O O . SER A 1 111 ? 3.753 -6.435 8.422 1.00 94.62 111 SER A O 1
ATOM 815 N N . LEU A 1 112 ? 2.877 -5.683 6.496 1.00 95.75 112 LEU A N 1
ATOM 816 C CA . LEU A 1 112 ? 1.707 -6.567 6.529 1.00 95.75 112 LEU A CA 1
ATOM 817 C C . LEU A 1 112 ? 2.055 -7.977 6.004 1.00 95.75 112 LEU A C 1
ATOM 819 O O . LEU A 1 112 ? 2.951 -8.108 5.165 1.00 95.75 112 LEU A O 1
ATOM 823 N N . PRO A 1 113 ? 1.366 -9.038 6.460 1.00 96.12 113 PRO A N 1
ATOM 824 C CA . PRO A 1 113 ? 1.397 -10.332 5.784 1.00 96.12 113 PRO A CA 1
ATOM 825 C C . PRO A 1 113 ? 0.753 -10.236 4.393 1.00 96.12 113 PRO A C 1
ATOM 827 O O . PRO A 1 113 ? -0.005 -9.309 4.103 1.00 96.12 113 PRO A O 1
ATOM 830 N N . LYS A 1 114 ? 1.052 -11.193 3.509 1.00 94.56 114 LYS A N 1
ATOM 831 C CA . LYS A 1 114 ? 0.446 -11.244 2.171 1.00 94.56 114 LYS A CA 1
ATOM 832 C C . LYS A 1 114 ? -1.037 -11.643 2.293 1.00 94.56 114 LYS A C 1
ATOM 834 O O . LYS A 1 114 ? -1.299 -12.704 2.849 1.00 94.56 114 LYS A O 1
ATOM 839 N N . PRO A 1 115 ? -1.994 -10.853 1.774 1.00 95.88 115 PRO A N 1
ATOM 840 C CA . PRO A 1 115 ? -3.408 -11.210 1.818 1.00 95.88 115 PRO A CA 1
ATOM 841 C C . PRO A 1 115 ? -3.748 -12.311 0.810 1.00 95.88 115 PRO A C 1
ATOM 843 O O . PRO A 1 115 ? -3.109 -12.430 -0.238 1.00 95.88 115 PRO A O 1
ATOM 846 N N . ASP A 1 116 ? -4.813 -13.060 1.091 1.00 95.56 116 ASP A N 1
ATOM 847 C CA . ASP A 1 116 ? -5.405 -14.018 0.150 1.00 95.56 116 ASP A CA 1
ATOM 848 C C . ASP A 1 116 ? -6.158 -13.315 -0.981 1.00 95.56 116 ASP A C 1
ATOM 850 O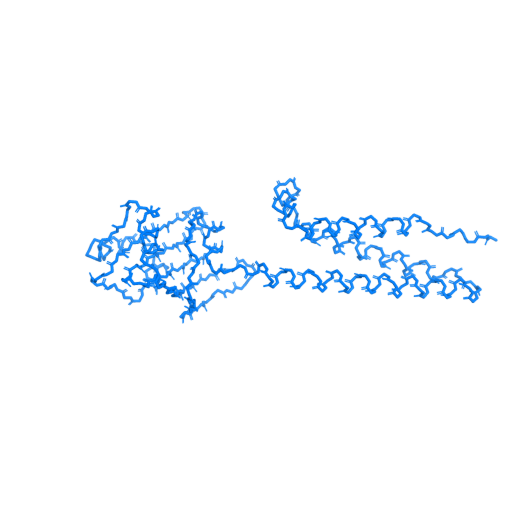 O . ASP A 1 116 ? -6.244 -13.823 -2.098 1.00 95.56 116 ASP A O 1
ATOM 854 N N . SER A 1 117 ? -6.739 -12.150 -0.687 1.00 95.38 117 SER A N 1
ATOM 855 C CA . SER A 1 117 ? -7.390 -11.313 -1.690 1.00 95.38 117 SER A CA 1
ATOM 856 C C . SER A 1 117 ? -7.274 -9.838 -1.343 1.00 95.38 117 SER A C 1
ATOM 858 O O . SER A 1 117 ? -7.416 -9.452 -0.180 1.00 95.38 117 SER A O 1
ATOM 860 N N . GLU A 1 118 ? -7.127 -9.028 -2.378 1.00 94.81 118 GLU A N 1
ATOM 861 C CA . GLU A 1 118 ? -7.033 -7.577 -2.322 1.00 94.81 118 GLU A CA 1
ATOM 862 C C . GLU A 1 118 ? -8.141 -6.975 -3.194 1.00 94.81 118 GLU A C 1
ATOM 864 O O . GLU A 1 118 ? -8.457 -7.492 -4.266 1.00 94.81 118 GLU A O 1
ATOM 869 N N . THR A 1 119 ? -8.797 -5.919 -2.720 1.00 94.69 119 THR A N 1
ATOM 870 C CA . THR A 1 119 ? -9.840 -5.222 -3.482 1.00 94.69 119 THR A CA 1
ATOM 871 C C . THR A 1 119 ? -9.799 -3.735 -3.177 1.00 94.69 119 THR A C 1
ATOM 873 O O . THR A 1 119 ? -10.059 -3.323 -2.046 1.00 94.69 119 THR A O 1
ATOM 876 N N . THR A 1 120 ? -9.521 -2.922 -4.188 1.00 93.81 120 THR A N 1
ATOM 877 C CA . THR A 1 120 ? -9.649 -1.466 -4.099 1.00 93.81 120 THR A CA 1
ATOM 878 C C . THR A 1 120 ? -11.123 -1.086 -4.204 1.00 93.81 120 THR A C 1
ATOM 880 O O . THR A 1 120 ? -11.779 -1.385 -5.196 1.00 93.81 120 THR A O 1
ATOM 883 N N . ILE A 1 121 ? -11.655 -0.458 -3.158 1.00 95.25 121 ILE A N 1
ATOM 884 C CA . ILE A 1 121 ? -13.042 0.025 -3.096 1.00 95.25 121 ILE A CA 1
ATOM 885 C C . ILE A 1 121 ? -13.142 1.403 -3.745 1.00 95.25 121 ILE A C 1
ATOM 887 O O . ILE A 1 121 ? -14.085 1.686 -4.475 1.00 95.25 121 ILE A O 1
ATOM 891 N N . MET A 1 122 ? -12.159 2.255 -3.469 1.00 93.94 122 MET A N 1
ATOM 892 C CA . MET A 1 122 ? -12.074 3.609 -3.995 1.00 93.94 122 MET A CA 1
ATOM 893 C C . MET A 1 122 ? -10.607 3.950 -4.219 1.00 93.94 122 MET A C 1
ATOM 895 O O . MET A 1 122 ? -9.763 3.612 -3.391 1.00 93.94 122 MET A O 1
ATOM 899 N N . SER A 1 123 ? -10.314 4.645 -5.312 1.00 92.69 123 SER A N 1
ATOM 900 C CA . SER A 1 123 ? -9.033 5.308 -5.514 1.00 92.69 123 SER A CA 1
ATOM 901 C C . SER A 1 123 ? -9.264 6.572 -6.322 1.00 92.69 123 SER A C 1
ATOM 903 O O . SER A 1 123 ? -9.757 6.507 -7.445 1.00 92.69 123 SER A O 1
ATOM 905 N N . THR A 1 124 ? -8.910 7.714 -5.747 1.00 90.62 124 THR A N 1
ATOM 906 C CA . THR A 1 124 ? -8.763 8.975 -6.479 1.00 90.62 124 THR A CA 1
ATOM 907 C C . THR A 1 124 ? -7.299 9.282 -6.758 1.00 90.62 124 THR A C 1
ATOM 909 O O . THR A 1 124 ? -6.992 10.386 -7.201 1.00 90.62 124 THR A O 1
ATOM 912 N N . ARG A 1 125 ? -6.392 8.326 -6.491 1.00 80.75 125 ARG A N 1
ATOM 913 C CA . ARG A 1 125 ? -4.966 8.533 -6.726 1.00 80.75 125 ARG A CA 1
ATOM 914 C C . ARG A 1 125 ? -4.692 8.809 -8.193 1.00 80.75 125 ARG A C 1
ATOM 916 O O . ARG A 1 125 ? -5.097 8.031 -9.057 1.00 80.75 125 ARG A O 1
ATOM 923 N N . GLY A 1 126 ? -3.975 9.894 -8.450 1.00 68.38 126 GLY A N 1
ATOM 924 C CA . GLY A 1 126 ? -3.628 10.339 -9.791 1.00 68.38 126 GLY A CA 1
ATOM 925 C C . GLY A 1 126 ? -2.420 11.271 -9.798 1.00 68.38 126 GLY A C 1
ATOM 926 O O . GLY A 1 126 ? -1.872 11.622 -8.759 1.00 68.38 126 GLY A O 1
ATOM 927 N N . GLY A 1 127 ? -1.989 11.663 -10.997 1.00 59.81 127 GLY A N 1
ATOM 928 C CA . GLY A 1 127 ? -0.835 12.544 -11.175 1.00 59.81 127 GLY A CA 1
ATOM 929 C C . GLY A 1 127 ? 0.521 11.846 -11.024 1.00 59.81 127 GLY A C 1
ATOM 930 O O . GLY A 1 127 ? 0.614 10.643 -10.794 1.00 59.81 127 GLY A O 1
ATOM 931 N N . ILE A 1 128 ? 1.593 12.622 -11.206 1.00 53.59 128 ILE A N 1
ATOM 932 C CA . ILE A 1 128 ? 2.982 12.126 -11.179 1.00 53.59 128 ILE A CA 1
ATOM 933 C C . ILE A 1 128 ? 3.417 11.767 -9.747 1.00 53.59 128 ILE A C 1
ATOM 935 O O . ILE A 1 128 ? 4.255 10.888 -9.567 1.00 53.59 128 ILE A O 1
ATOM 939 N N . GLN A 1 129 ? 2.844 12.434 -8.740 1.00 65.25 129 GLN A N 1
ATOM 940 C CA . GLN A 1 129 ? 3.209 12.272 -7.328 1.00 65.25 129 GLN A CA 1
ATOM 941 C C . GLN A 1 129 ? 2.412 11.161 -6.620 1.00 65.25 129 GLN A C 1
ATOM 943 O O . GLN A 1 129 ? 2.886 10.605 -5.633 1.00 65.25 129 GLN A O 1
ATOM 948 N N . GLY A 1 130 ? 1.279 10.732 -7.195 1.00 73.00 130 GLY A N 1
ATOM 949 C CA . GLY A 1 130 ? 0.446 9.661 -6.639 1.00 73.00 130 GLY A CA 1
ATOM 950 C C . GLY A 1 130 ? -0.516 10.124 -5.543 1.00 73.00 130 GLY A C 1
ATOM 951 O O . GLY A 1 130 ? -1.022 9.285 -4.792 1.00 73.00 130 GLY A O 1
ATOM 952 N N . ASP A 1 131 ? -0.767 11.429 -5.468 1.00 85.75 131 ASP A N 1
ATOM 953 C CA . ASP A 1 131 ? -1.629 12.070 -4.477 1.00 85.75 131 ASP A CA 1
ATOM 954 C C . ASP A 1 131 ? -3.076 11.618 -4.638 1.00 85.75 131 ASP A C 1
ATOM 956 O O . ASP A 1 131 ? -3.530 11.269 -5.733 1.00 85.75 131 ASP A O 1
ATOM 960 N N . GLY A 1 132 ? -3.816 11.651 -3.536 1.00 91.88 132 GLY A N 1
ATOM 961 C CA . GLY A 1 132 ? -5.226 11.311 -3.491 1.00 91.88 132 GLY A CA 1
ATOM 962 C C . GLY A 1 132 ? -5.566 10.279 -2.427 1.00 91.88 132 GLY A C 1
ATOM 963 O O . GLY A 1 132 ? -4.746 9.841 -1.615 1.00 91.88 132 GLY A O 1
ATOM 964 N N . ASN A 1 133 ? -6.829 9.877 -2.451 1.00 94.31 133 ASN A N 1
ATOM 965 C CA . ASN A 1 133 ? -7.426 9.032 -1.436 1.00 94.31 133 ASN A CA 1
ATOM 966 C C . ASN A 1 133 ? -7.584 7.613 -1.960 1.00 94.31 133 ASN A C 1
ATOM 968 O O . ASN A 1 133 ? -7.885 7.407 -3.137 1.00 94.31 133 ASN A O 1
ATOM 972 N N . ALA A 1 134 ? -7.423 6.626 -1.088 1.00 95.19 134 ALA A N 1
ATOM 973 C CA . ALA A 1 134 ? -7.702 5.241 -1.434 1.00 95.19 134 ALA A CA 1
ATOM 974 C C . ALA A 1 134 ? -8.330 4.483 -0.267 1.00 95.19 134 ALA A C 1
ATOM 976 O O . ALA A 1 134 ? -8.043 4.750 0.898 1.00 95.19 134 ALA A O 1
ATOM 977 N N . ILE A 1 135 ? -9.176 3.514 -0.606 1.00 96.88 135 ILE A N 1
ATOM 978 C CA . ILE A 1 135 ? -9.719 2.534 0.330 1.00 96.88 135 ILE A CA 1
ATOM 979 C C . ILE A 1 135 ? -9.440 1.159 -0.254 1.00 96.88 135 ILE A C 1
ATOM 981 O O . ILE A 1 135 ? -9.996 0.798 -1.296 1.00 96.88 135 ILE A O 1
ATOM 985 N N . THR A 1 136 ? -8.619 0.376 0.434 1.00 96.25 136 THR A N 1
ATOM 986 C CA . THR A 1 136 ? -8.254 -0.975 0.005 1.00 96.25 136 THR A CA 1
ATOM 987 C C . THR A 1 136 ? -8.656 -1.983 1.065 1.00 96.25 136 THR A C 1
ATOM 989 O O . THR A 1 136 ? -8.369 -1.825 2.248 1.00 96.25 136 THR A O 1
ATOM 992 N N . LYS A 1 137 ? -9.331 -3.049 0.646 1.00 97.75 137 LYS A N 1
ATOM 993 C CA . LYS A 1 137 ? -9.744 -4.153 1.506 1.00 97.75 137 LYS A CA 1
ATOM 994 C C . LYS A 1 137 ? -8.840 -5.354 1.276 1.00 97.75 137 LYS A C 1
ATOM 996 O O . LYS A 1 137 ? -8.722 -5.839 0.154 1.00 97.75 137 LYS A O 1
ATOM 1001 N N . LEU A 1 138 ? -8.259 -5.858 2.356 1.00 97.56 138 LEU A N 1
ATOM 1002 C CA . LEU A 1 138 ? -7.390 -7.028 2.378 1.00 97.56 138 LEU A CA 1
ATOM 1003 C C . LEU A 1 138 ? -8.073 -8.132 3.186 1.00 97.56 138 LEU A C 1
ATOM 1005 O O . LEU A 1 138 ? -8.481 -7.901 4.326 1.00 97.56 138 LEU A O 1
ATOM 1009 N N . LYS A 1 139 ? -8.217 -9.328 2.611 1.00 98.00 139 LYS A N 1
ATOM 1010 C CA . LYS A 1 139 ? -8.762 -10.496 3.322 1.00 98.00 139 LYS A CA 1
ATOM 1011 C C . LYS A 1 139 ? -7.663 -11.510 3.599 1.00 98.00 139 LYS A C 1
ATOM 1013 O O . LYS A 1 139 ? -6.839 -11.774 2.726 1.00 98.00 139 LYS A O 1
ATOM 1018 N N . TYR A 1 140 ? -7.727 -12.102 4.785 1.00 97.88 140 TYR A N 1
ATOM 1019 C CA . TYR A 1 140 ? -6.805 -13.128 5.257 1.00 97.88 140 TYR A CA 1
ATOM 1020 C C . TYR A 1 140 ? -7.600 -14.345 5.723 1.00 97.88 140 TYR A C 1
ATOM 1022 O O . TYR A 1 140 ? -8.613 -14.203 6.398 1.00 97.88 140 TYR A O 1
ATOM 1030 N N . ARG A 1 141 ? -7.158 -15.548 5.386 1.00 97.06 141 ARG A N 1
ATOM 1031 C CA . ARG A 1 141 ? -7.756 -16.808 5.835 1.00 97.06 141 ARG A CA 1
ATOM 1032 C C . ARG A 1 141 ? -7.101 -17.306 7.112 1.00 97.06 141 ARG A C 1
ATOM 1034 O O . ARG A 1 141 ? -7.768 -17.941 7.922 1.00 97.06 141 ARG A O 1
ATOM 1041 N N . SER A 1 142 ? -5.808 -17.033 7.289 1.00 97.75 142 SER A N 1
ATOM 1042 C CA . SER A 1 142 ? -5.056 -17.539 8.430 1.00 97.75 142 SER A CA 1
ATOM 1043 C C . SER A 1 142 ? -5.198 -16.648 9.661 1.00 97.75 142 SER A C 1
ATOM 1045 O O . SER A 1 142 ? -4.958 -15.439 9.621 1.00 97.75 142 SER A O 1
ATOM 1047 N N . GLN A 1 143 ? -5.484 -17.270 10.806 1.00 97.75 143 GLN A N 1
ATOM 1048 C CA . GLN A 1 143 ? -5.469 -16.591 12.101 1.00 97.75 143 GLN A CA 1
ATOM 1049 C C . GLN A 1 143 ? -4.055 -16.113 12.486 1.00 97.75 143 GLN A C 1
ATOM 1051 O O . GLN A 1 143 ? -3.933 -15.129 13.220 1.00 97.75 143 GLN A O 1
ATOM 1056 N N . SER A 1 144 ? -2.992 -16.760 11.979 1.00 98.12 144 SER A N 1
ATOM 1057 C CA . SER A 1 144 ? -1.604 -16.312 12.191 1.00 98.12 144 SER A CA 1
ATOM 1058 C C . SER A 1 144 ? -1.378 -14.908 11.642 1.00 98.12 144 SER A C 1
ATOM 1060 O O . SER A 1 144 ? -0.795 -14.069 12.325 1.00 98.12 144 SER A O 1
ATOM 1062 N N . ASP A 1 145 ? -1.909 -14.630 10.453 1.00 97.88 145 ASP A N 1
ATOM 1063 C CA . ASP A 1 145 ? -1.728 -13.355 9.758 1.00 97.88 145 ASP A CA 1
ATOM 1064 C C . ASP A 1 145 ? -2.474 -12.243 10.494 1.00 97.88 145 ASP A C 1
ATOM 1066 O O . ASP A 1 145 ? -1.950 -11.151 10.709 1.00 97.88 145 ASP A O 1
ATOM 1070 N N . ILE A 1 146 ? -3.675 -12.548 10.990 1.00 98.06 146 ILE A N 1
ATOM 1071 C CA . ILE A 1 146 ? -4.442 -11.635 11.841 1.00 98.06 146 ILE A CA 1
ATOM 1072 C C . ILE A 1 146 ? -3.703 -11.336 13.149 1.00 98.06 146 ILE A C 1
ATOM 1074 O O . ILE A 1 146 ? -3.710 -10.195 13.612 1.00 98.06 146 ILE A O 1
ATOM 1078 N N . ASN A 1 147 ? -3.051 -12.332 13.752 1.00 97.75 147 ASN A N 1
ATOM 1079 C CA . ASN A 1 147 ? -2.257 -12.123 14.962 1.00 97.75 147 ASN A CA 1
ATOM 1080 C C . ASN A 1 147 ? -1.020 -11.260 14.675 1.00 97.75 147 ASN A C 1
ATOM 1082 O O . ASN A 1 147 ? -0.730 -10.350 15.450 1.00 97.75 147 ASN A O 1
ATOM 1086 N N . GLN A 1 148 ? -0.360 -11.469 13.532 1.00 97.38 148 GLN A N 1
ATOM 1087 C CA . GLN A 1 148 ? 0.732 -10.613 13.075 1.00 97.38 148 GLN A CA 1
ATOM 1088 C C . GLN A 1 148 ? 0.261 -9.163 12.879 1.00 97.38 148 GLN A C 1
ATOM 1090 O O . GLN A 1 148 ? 0.905 -8.245 13.381 1.00 97.38 148 GLN A O 1
ATOM 1095 N N . ILE A 1 149 ? -0.893 -8.939 12.243 1.00 97.62 149 ILE A N 1
ATOM 1096 C CA . ILE A 1 149 ? -1.470 -7.594 12.060 1.00 97.62 149 ILE A CA 1
ATOM 1097 C C . ILE A 1 149 ? -1.764 -6.926 13.410 1.00 97.62 149 ILE A C 1
ATOM 1099 O O . ILE A 1 149 ? -1.421 -5.765 13.626 1.00 97.62 149 ILE A O 1
ATOM 1103 N N . LYS A 1 150 ? -2.345 -7.663 14.362 1.00 96.75 150 LYS A N 1
ATOM 1104 C CA . LYS A 1 150 ? -2.586 -7.148 15.720 1.00 96.75 150 LYS A CA 1
ATOM 1105 C C . LYS A 1 150 ? -1.288 -6.781 16.442 1.00 96.75 150 LYS A C 1
ATOM 1107 O O . LYS A 1 150 ? -1.303 -5.862 17.250 1.00 96.75 150 LYS A O 1
ATOM 1112 N N . SER A 1 151 ? -0.181 -7.460 16.139 1.00 96.56 151 SER A N 1
ATOM 1113 C CA . SER A 1 151 ? 1.131 -7.170 16.732 1.00 96.56 151 SER A CA 1
ATOM 1114 C C . SER A 1 151 ? 1.858 -5.966 16.121 1.00 96.56 151 SER A C 1
ATOM 1116 O O . SER A 1 151 ? 2.861 -5.536 16.679 1.00 96.56 151 SER A O 1
ATOM 1118 N N . LEU A 1 152 ? 1.357 -5.388 15.017 1.00 94.00 152 LEU A N 1
ATOM 1119 C CA . LEU A 1 152 ? 2.002 -4.248 14.343 1.00 94.00 152 LEU A CA 1
ATOM 1120 C C . LEU A 1 152 ? 2.140 -3.012 15.233 1.00 94.00 152 LEU A C 1
ATOM 1122 O O . LEU A 1 152 ? 3.043 -2.207 15.027 1.00 94.00 152 LEU A O 1
ATOM 1126 N N . SER A 1 153 ? 1.226 -2.837 16.183 1.00 93.69 153 SER A N 1
ATOM 1127 C CA . SER A 1 153 ? 1.229 -1.706 17.100 1.00 93.69 153 SER A CA 1
ATOM 1128 C C . SER A 1 153 ? 0.506 -2.083 18.388 1.00 93.69 153 SER A C 1
ATOM 1130 O O . SER A 1 153 ? -0.532 -2.737 18.323 1.00 93.69 153 SER A O 1
ATOM 1132 N N . PRO A 1 154 ? 0.983 -1.662 19.568 1.00 90.25 154 PRO A N 1
ATOM 1133 C CA . PRO A 1 154 ? 0.200 -1.770 20.795 1.00 90.25 154 PRO A CA 1
ATOM 1134 C C . PRO A 1 154 ? -0.988 -0.789 20.817 1.00 90.25 154 PRO A C 1
ATOM 1136 O O . PRO A 1 154 ? -1.915 -0.969 21.601 1.00 90.25 154 PRO A O 1
ATOM 1139 N N . SER A 1 155 ? -0.993 0.221 19.943 1.00 94.38 155 SER A N 1
ATOM 1140 C CA . SER A 1 155 ? -1.950 1.335 19.934 1.00 94.38 155 SER A CA 1
ATOM 1141 C C . SER A 1 155 ? -3.236 1.050 19.149 1.00 94.38 155 SER A C 1
ATOM 1143 O O . SER A 1 155 ? -3.863 1.974 18.635 1.00 94.38 155 SER A O 1
ATOM 1145 N N . TRP A 1 156 ? -3.645 -0.217 19.019 1.00 97.62 156 TRP A N 1
ATOM 1146 C CA . TRP A 1 156 ? -4.948 -0.537 18.432 1.00 97.62 156 TRP A CA 1
ATOM 1147 C C . TRP A 1 156 ? -6.077 -0.039 19.338 1.00 97.62 156 TRP A C 1
ATOM 1149 O O . TRP A 1 156 ? -6.252 -0.508 20.463 1.00 97.62 156 TRP A O 1
ATOM 1159 N N . MET A 1 157 ? -6.896 0.857 18.810 1.00 98.06 157 MET A N 1
ATOM 1160 C CA . MET A 1 157 ? -8.065 1.410 19.476 1.00 98.06 157 MET A CA 1
ATOM 1161 C C . MET A 1 157 ? -9.300 0.551 19.222 1.00 98.06 157 MET A C 1
ATOM 1163 O O . MET A 1 157 ? -9.460 -0.057 18.163 1.00 98.06 157 MET A O 1
ATOM 1167 N N . ASN A 1 158 ? -10.213 0.521 20.190 1.00 98.19 158 ASN A N 1
ATOM 1168 C CA . ASN A 1 158 ? -11.575 0.061 19.935 1.00 98.19 158 ASN A CA 1
ATOM 1169 C C . ASN A 1 158 ? -12.370 1.159 19.202 1.00 98.19 158 ASN A C 1
ATOM 1171 O O . ASN A 1 158 ? -11.999 2.332 19.232 1.00 98.19 158 ASN A O 1
ATOM 1175 N N . ALA A 1 159 ? -13.489 0.782 18.587 1.00 97.38 159 ALA A N 1
ATOM 1176 C CA . ALA A 1 159 ? -14.336 1.695 17.823 1.00 97.38 159 ALA A CA 1
ATOM 1177 C C . ALA A 1 159 ? -14.830 2.924 18.611 1.00 97.38 159 ALA A C 1
ATOM 1179 O O . ALA A 1 159 ? -14.918 4.012 18.052 1.00 97.38 159 ALA A O 1
ATOM 1180 N N . LYS A 1 160 ? -15.134 2.776 19.910 1.00 97.88 160 LYS A N 1
ATOM 1181 C CA . LYS A 1 160 ? -15.614 3.887 20.748 1.00 97.88 160 LYS A CA 1
ATOM 1182 C C . LYS A 1 160 ? -14.518 4.929 20.964 1.00 97.88 160 LYS A C 1
ATOM 1184 O O . LYS A 1 160 ? -14.787 6.118 20.840 1.00 97.88 160 LYS A O 1
ATOM 1189 N N . THR A 1 161 ? -13.303 4.485 21.285 1.00 97.94 161 THR A N 1
ATOM 1190 C CA . THR A 1 161 ? -12.131 5.362 21.418 1.00 97.94 161 THR A CA 1
ATOM 1191 C C . THR A 1 161 ? -11.809 6.022 20.081 1.00 97.94 161 THR A C 1
ATOM 1193 O O . THR A 1 161 ? -11.680 7.241 20.024 1.00 97.94 161 THR A O 1
ATOM 1196 N N . PHE A 1 162 ? -11.789 5.240 18.998 1.00 97.94 162 PHE A N 1
ATOM 1197 C CA . PHE A 1 162 ? -11.517 5.751 17.659 1.00 97.94 162 PHE A CA 1
ATOM 1198 C C . PHE A 1 162 ? -12.508 6.841 17.233 1.00 97.94 162 PHE A C 1
ATOM 1200 O O . PHE A 1 162 ? -12.077 7.900 16.814 1.00 97.94 162 PHE A O 1
ATOM 1207 N N . ALA A 1 163 ? -13.818 6.651 17.426 1.00 96.88 163 ALA A N 1
ATOM 1208 C CA . ALA A 1 163 ? -14.834 7.646 17.055 1.00 96.88 163 ALA A CA 1
ATOM 1209 C C . ALA A 1 163 ? -14.724 8.983 17.822 1.00 96.88 163 ALA A C 1
ATOM 1211 O O . ALA A 1 163 ? -15.278 10.000 17.399 1.00 96.88 163 ALA A O 1
ATOM 1212 N N . ILE A 1 164 ? -14.058 8.990 18.982 1.00 97.12 164 ILE A N 1
ATOM 1213 C CA . ILE A 1 164 ? -13.750 10.220 19.722 1.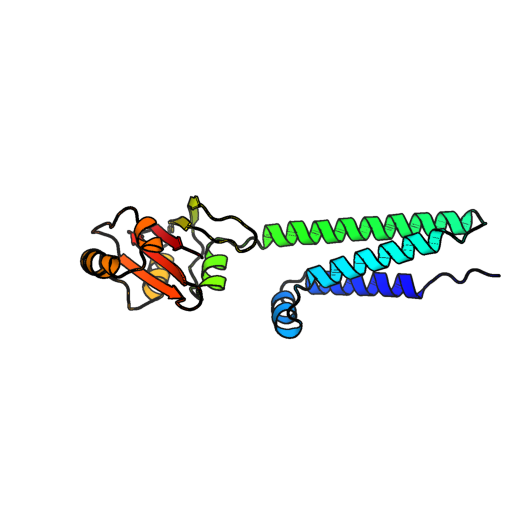00 97.12 164 ILE A CA 1
ATOM 1214 C C . ILE A 1 164 ? -12.510 10.877 19.115 1.00 97.12 164 ILE A C 1
ATOM 1216 O O . ILE A 1 164 ? -12.539 12.073 18.832 1.00 97.12 164 ILE A O 1
ATOM 1220 N N . GLU A 1 165 ? -11.447 10.101 18.899 1.00 96.81 165 GLU A N 1
ATOM 1221 C CA . GLU A 1 165 ? -10.181 10.602 18.357 1.00 96.81 165 GLU A CA 1
ATOM 1222 C C . GLU A 1 165 ? -10.275 11.047 16.898 1.00 96.81 165 GLU A C 1
ATOM 1224 O O . GLU A 1 165 ? -9.669 12.052 16.539 1.00 96.81 165 GLU A O 1
ATOM 1229 N N . GLU A 1 166 ? -11.066 10.363 16.073 1.00 9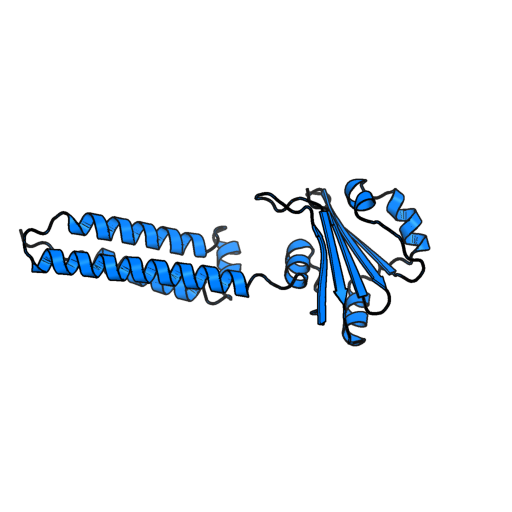5.81 166 GLU A N 1
ATOM 1230 C CA . GLU A 1 166 ? -11.258 10.651 14.649 1.00 95.81 166 GLU A CA 1
ATOM 1231 C C . GLU A 1 166 ? -11.638 12.114 14.408 1.00 95.81 166 GLU A C 1
ATOM 1233 O O . GLU A 1 166 ? -11.145 12.738 13.473 1.00 95.81 166 GLU A O 1
ATOM 1238 N N . LYS A 1 167 ? -12.432 12.701 15.311 1.00 94.75 167 LYS A N 1
ATOM 1239 C CA . LYS A 1 167 ? -12.847 14.112 15.248 1.00 94.75 167 LYS A CA 1
ATOM 1240 C C . LYS A 1 167 ? -11.680 15.095 15.332 1.00 94.75 167 LYS A C 1
ATOM 1242 O O . LYS A 1 167 ? -11.833 16.250 14.947 1.00 94.75 167 LYS A O 1
ATOM 1247 N N . SER A 1 168 ? -10.542 14.659 15.870 1.00 96.06 168 SER A N 1
ATOM 1248 C CA . SER A 1 168 ? -9.307 15.444 15.946 1.00 96.06 168 SER A CA 1
ATOM 1249 C C . SER A 1 168 ? -8.379 15.231 14.747 1.00 96.06 168 SER A C 1
ATOM 1251 O O . SER A 1 168 ? -7.398 15.960 14.601 1.00 96.06 168 SER A O 1
ATOM 1253 N N . TYR A 1 169 ? -8.656 14.245 13.888 1.00 95.50 169 TYR A N 1
ATOM 1254 C CA . TYR A 1 169 ? -7.818 13.967 12.726 1.00 95.50 169 TYR A CA 1
ATOM 1255 C C . TYR A 1 169 ? -8.031 15.018 11.631 1.00 95.50 169 TYR A C 1
ATOM 1257 O O . TYR A 1 169 ? -9.032 15.727 11.631 1.00 95.50 169 TYR A O 1
ATOM 1265 N N . PRO A 1 170 ? -7.118 15.152 10.664 1.00 95.81 170 PRO A N 1
ATOM 1266 C CA . PRO A 1 170 ? -7.319 16.081 9.554 1.00 95.81 170 PRO A CA 1
ATOM 1267 C C . PRO A 1 170 ? -8.542 15.715 8.700 1.00 95.81 170 PRO A C 1
ATOM 1269 O O . PRO A 1 170 ? -8.811 14.537 8.454 1.00 95.81 170 PRO A O 1
ATOM 1272 N N . ASN A 1 171 ? -9.275 16.724 8.213 1.00 95.00 171 ASN A N 1
ATOM 1273 C CA . ASN A 1 171 ? -10.515 16.533 7.443 1.00 95.00 171 ASN A CA 1
ATOM 1274 C C . ASN A 1 171 ? -10.332 15.599 6.240 1.00 95.00 171 ASN A C 1
ATOM 1276 O O . ASN A 1 171 ? -11.257 14.889 5.859 1.00 95.00 171 ASN A O 1
ATOM 1280 N N . GLN A 1 172 ? -9.139 15.591 5.641 1.00 92.62 172 GLN A N 1
ATOM 1281 C CA . GLN A 1 172 ? -8.833 14.757 4.488 1.00 92.62 172 GLN A CA 1
ATOM 1282 C C . GLN A 1 172 ? -9.032 13.276 4.806 1.00 92.62 172 GLN A C 1
ATOM 1284 O O . GLN A 1 172 ? -9.752 12.611 4.072 1.00 92.62 172 GLN A O 1
ATOM 1289 N N . ILE A 1 173 ? -8.475 12.774 5.915 1.00 95.75 173 ILE A N 1
ATOM 1290 C CA . ILE A 1 173 ? -8.633 11.362 6.285 1.00 95.75 173 ILE A CA 1
ATOM 1291 C C . ILE A 1 173 ? -10.027 11.071 6.848 1.00 95.75 173 ILE A C 1
ATOM 1293 O O . ILE A 1 173 ? -10.576 10.015 6.542 1.00 95.75 173 ILE A O 1
ATOM 1297 N N . GLN A 1 174 ? -10.640 12.016 7.576 1.00 96.06 174 GLN A N 1
ATOM 1298 C CA . GLN A 1 174 ? -12.028 11.874 8.044 1.00 96.06 174 GLN A CA 1
ATOM 1299 C C . GLN A 1 174 ? -12.991 11.640 6.871 1.00 96.06 174 GLN A C 1
ATOM 1301 O O . GLN A 1 174 ? -13.818 10.739 6.915 1.00 96.06 174 GLN A O 1
ATOM 1306 N N . ASN A 1 175 ? -12.824 12.377 5.769 1.00 94.94 175 ASN A N 1
ATOM 1307 C CA . ASN A 1 175 ? -13.667 12.232 4.580 1.00 94.94 175 ASN A CA 1
ATOM 1308 C C . ASN A 1 175 ? -13.496 10.882 3.859 1.00 94.94 175 ASN A C 1
ATOM 1310 O O . ASN A 1 175 ? -14.363 10.493 3.076 1.00 94.94 175 ASN A O 1
ATOM 1314 N N . VAL A 1 176 ? -12.383 10.173 4.082 1.00 95.19 176 VAL A N 1
ATOM 1315 C CA . VAL A 1 176 ? -12.141 8.834 3.515 1.00 95.19 176 VAL A CA 1
ATOM 1316 C C . VAL A 1 176 ? -12.760 7.743 4.393 1.00 95.19 176 VAL A C 1
ATOM 1318 O O . VAL A 1 176 ? -13.164 6.692 3.886 1.00 95.19 176 VAL A O 1
ATOM 1321 N N . ILE A 1 177 ? -12.865 7.975 5.703 1.00 96.12 177 ILE A N 1
ATOM 1322 C CA . ILE A 1 177 ? -13.485 7.042 6.645 1.00 96.12 177 ILE A CA 1
ATOM 1323 C C . ILE A 1 177 ? -15.006 7.147 6.497 1.00 96.12 177 ILE A C 1
ATOM 1325 O O . ILE A 1 177 ? -15.660 8.059 6.985 1.00 96.12 177 ILE A O 1
ATOM 1329 N N . THR A 1 178 ? -15.593 6.185 5.790 1.00 91.50 178 THR A N 1
ATOM 1330 C CA . THR A 1 178 ? -17.038 6.206 5.501 1.00 91.50 178 THR A CA 1
ATOM 1331 C C . THR A 1 178 ? -17.897 5.730 6.670 1.00 91.50 178 THR A C 1
ATOM 1333 O O . THR A 1 178 ? -19.058 6.124 6.786 1.00 91.50 178 THR A O 1
ATOM 1336 N N . HIS A 1 179 ? -17.365 4.846 7.520 1.00 94.44 179 HIS A N 1
ATOM 1337 C CA . HIS A 1 179 ? -18.109 4.256 8.627 1.00 94.44 179 HIS A CA 1
ATOM 1338 C C . HIS A 1 179 ? -17.183 3.688 9.709 1.00 94.44 179 HIS A C 1
ATOM 1340 O O . HIS A 1 179 ? -16.202 3.016 9.396 1.00 94.44 179 HIS A O 1
ATOM 1346 N N . VAL A 1 180 ? -17.553 3.869 10.981 1.00 95.81 180 VAL A N 1
ATOM 1347 C CA . VAL A 1 180 ? -16.865 3.265 12.133 1.00 95.81 180 VAL A CA 1
ATOM 1348 C C . VAL A 1 180 ? -17.674 2.080 12.661 1.00 95.81 180 VAL A C 1
ATOM 1350 O O . VAL A 1 180 ? -18.740 2.239 13.256 1.00 95.81 180 VAL A O 1
ATOM 1353 N N . TYR A 1 181 ? -17.161 0.865 12.472 1.00 97.06 181 TYR A N 1
ATOM 1354 C CA . TYR A 1 181 ? -17.799 -0.366 12.926 1.00 97.06 181 TYR A CA 1
ATOM 1355 C C . TYR A 1 181 ? -17.478 -0.654 14.391 1.00 97.06 181 TYR A C 1
ATOM 1357 O O . TYR A 1 181 ? -16.323 -0.862 14.758 1.00 97.06 181 TYR A O 1
ATOM 1365 N N . THR A 1 182 ? -18.512 -0.815 15.216 1.00 97.12 182 THR A N 1
ATOM 1366 C CA . THR A 1 182 ? -18.387 -1.086 16.661 1.00 97.12 182 THR A CA 1
ATOM 1367 C C . THR A 1 182 ? -17.592 -2.350 17.006 1.00 97.12 182 THR A C 1
ATOM 1369 O O . THR A 1 182 ? -16.995 -2.430 18.077 1.00 97.12 182 THR A O 1
ATOM 1372 N N . THR A 1 183 ? -17.552 -3.333 16.102 1.00 97.69 183 THR A N 1
ATOM 1373 C CA . THR A 1 183 ? -16.827 -4.603 16.275 1.00 97.69 183 THR A CA 1
ATOM 1374 C C . THR A 1 183 ? -15.374 -4.560 15.794 1.00 97.69 183 THR A C 1
ATOM 1376 O O . THR A 1 183 ? -14.674 -5.568 15.900 1.00 97.69 183 THR A O 1
ATOM 1379 N N . ALA A 1 184 ? -14.939 -3.465 15.168 1.00 98.25 184 ALA A N 1
ATOM 1380 C CA . ALA A 1 184 ? -13.608 -3.352 14.585 1.00 98.25 184 ALA A CA 1
ATOM 1381 C C . ALA A 1 184 ? -12.593 -2.757 15.572 1.00 98.25 184 ALA A C 1
ATOM 1383 O O . ALA A 1 184 ? -12.943 -2.122 16.573 1.00 98.25 184 ALA A O 1
ATOM 1384 N N . LYS A 1 185 ? -11.314 -2.981 15.270 1.00 98.31 185 LYS A N 1
ATOM 1385 C CA . LYS A 1 185 ? -10.187 -2.284 15.893 1.00 98.31 185 LYS A CA 1
ATOM 1386 C C . LYS A 1 185 ? -9.534 -1.357 14.883 1.00 98.31 185 LYS A C 1
ATOM 1388 O O . LYS A 1 185 ? -9.463 -1.704 13.709 1.00 98.31 185 LYS A O 1
ATOM 1393 N N . TYR A 1 186 ? -9.022 -0.230 15.355 1.00 98.44 186 TYR A N 1
ATOM 1394 C CA . TYR A 1 186 ? -8.467 0.819 14.512 1.00 98.44 186 TYR A CA 1
ATOM 1395 C C . TYR A 1 186 ? -7.027 1.147 14.890 1.00 98.44 186 TYR A C 1
ATOM 1397 O O . TYR A 1 186 ? -6.679 1.145 16.067 1.00 98.44 186 TYR A O 1
ATOM 1405 N N . PHE A 1 187 ? -6.195 1.439 13.900 1.00 97.38 187 PHE A N 1
ATOM 1406 C CA . PHE A 1 187 ? -4.827 1.904 14.095 1.00 97.38 187 PHE A CA 1
ATOM 1407 C C . PHE A 1 187 ? -4.531 3.025 13.102 1.00 97.38 187 PHE A C 1
ATOM 1409 O O . PHE A 1 187 ? -4.701 2.848 11.899 1.00 97.38 187 PHE A O 1
ATOM 1416 N N . TYR A 1 188 ? -4.116 4.180 13.612 1.00 97.38 188 TYR A N 1
ATOM 1417 C CA . TYR A 1 188 ? -3.859 5.385 12.829 1.00 97.38 188 TYR A CA 1
ATOM 1418 C C . TYR A 1 188 ? -2.365 5.706 12.810 1.00 97.38 188 TYR A C 1
ATOM 1420 O O . TYR A 1 188 ? -1.690 5.620 13.837 1.00 97.38 188 TYR A O 1
ATOM 1428 N N . LEU A 1 189 ? -1.862 6.102 11.642 1.00 96.81 189 LEU A N 1
ATOM 1429 C CA . LEU A 1 189 ? -0.527 6.658 11.464 1.00 96.81 189 LEU A CA 1
ATOM 1430 C C . LEU A 1 189 ? -0.600 7.931 10.624 1.00 96.81 189 LEU A C 1
ATOM 1432 O O . LEU A 1 189 ? -1.388 8.051 9.684 1.00 96.81 189 LEU A O 1
ATOM 1436 N N . SER A 1 190 ? 0.298 8.861 10.930 1.00 96.25 190 SER A N 1
ATOM 1437 C CA . SER A 1 190 ? 0.454 10.112 10.194 1.00 96.25 190 SER A CA 1
ATOM 1438 C C . SER A 1 190 ? 1.917 10.377 9.886 1.00 96.25 190 SER A C 1
ATOM 1440 O O . SER A 1 190 ? 2.785 10.087 10.711 1.00 96.25 190 SER A O 1
ATOM 1442 N N . LYS A 1 191 ? 2.181 11.007 8.743 1.00 94.44 191 LYS A N 1
ATOM 1443 C CA . LYS A 1 191 ? 3.470 11.625 8.417 1.00 94.44 191 LYS A CA 1
ATOM 1444 C C . LYS A 1 191 ? 3.269 13.135 8.293 1.00 94.44 191 LYS A C 1
ATOM 1446 O O . LYS A 1 191 ? 3.015 13.611 7.188 1.00 94.44 191 LYS A O 1
ATOM 1451 N N . PRO A 1 192 ? 3.373 13.894 9.401 1.00 85.31 192 PRO A N 1
ATOM 1452 C CA . PRO A 1 192 ? 3.011 15.311 9.421 1.00 85.31 192 PRO A CA 1
ATOM 1453 C C . PRO A 1 192 ? 3.786 16.157 8.409 1.00 85.31 192 PRO A C 1
ATOM 1455 O O . PRO A 1 192 ? 3.221 17.075 7.833 1.00 85.31 192 PRO A O 1
ATOM 1458 N N . SER A 1 193 ? 5.052 15.815 8.143 1.00 89.19 193 SER A N 1
ATOM 1459 C CA . SER A 1 193 ? 5.904 16.531 7.185 1.00 89.19 193 SER A CA 1
ATOM 1460 C C . SER A 1 193 ? 5.442 16.430 5.731 1.00 89.19 193 SER A C 1
ATOM 1462 O O . SER A 1 193 ? 5.909 17.206 4.907 1.00 89.19 193 SER A O 1
ATOM 1464 N N . LEU A 1 194 ? 4.582 15.460 5.413 1.00 87.25 194 LEU A N 1
ATOM 1465 C CA . LEU A 1 194 ? 4.058 15.216 4.068 1.00 87.25 194 LEU A CA 1
ATOM 1466 C C . LEU A 1 194 ? 2.528 15.297 4.026 1.00 87.25 194 LEU A C 1
ATOM 1468 O O . LEU A 1 194 ? 1.946 14.950 3.015 1.00 87.25 194 LEU A O 1
ATOM 1472 N N . SER A 1 195 ? 1.871 15.653 5.136 1.00 92.38 195 SER A N 1
ATOM 1473 C CA . SER A 1 195 ? 0.404 15.646 5.245 1.00 92.38 195 SER A CA 1
ATOM 1474 C C . SER A 1 195 ? -0.255 14.345 4.750 1.00 92.38 195 SER A C 1
ATOM 1476 O O . SER A 1 195 ? -1.365 14.359 4.225 1.00 92.38 195 SER A O 1
ATOM 1478 N N . ASN A 1 196 ? 0.427 13.215 4.963 1.00 94.69 196 ASN A N 1
ATOM 1479 C CA . ASN A 1 196 ? -0.048 11.890 4.579 1.00 94.69 196 ASN A CA 1
ATOM 1480 C C . ASN A 1 196 ? -0.625 11.167 5.792 1.00 94.69 196 ASN A C 1
ATOM 1482 O O . ASN A 1 196 ? -0.047 11.212 6.889 1.00 94.69 196 ASN A O 1
ATOM 1486 N N . TYR A 1 197 ? -1.714 10.429 5.574 1.00 96.44 197 TYR A N 1
ATOM 1487 C CA . TYR A 1 197 ? -2.457 9.728 6.624 1.00 96.44 197 TYR A CA 1
ATOM 1488 C C . TYR A 1 197 ? -2.848 8.313 6.193 1.00 96.44 197 TYR A C 1
ATOM 1490 O O . TYR A 1 197 ? -3.214 8.084 5.038 1.00 96.44 197 TYR A O 1
ATOM 1498 N N . ILE A 1 198 ? -2.809 7.373 7.139 1.00 97.31 198 ILE A N 1
ATOM 1499 C CA . ILE A 1 198 ? -3.308 6.008 6.950 1.00 97.31 198 ILE A CA 1
ATOM 1500 C C . ILE A 1 198 ? -4.056 5.537 8.198 1.00 97.31 198 ILE A C 1
ATOM 1502 O O . ILE A 1 198 ? -3.603 5.724 9.329 1.00 97.31 198 ILE A O 1
ATOM 1506 N N . VAL A 1 199 ? -5.208 4.907 7.989 1.00 98.19 199 VAL A N 1
ATOM 1507 C CA . VAL A 1 199 ? -5.986 4.230 9.028 1.00 98.19 199 VAL A CA 1
ATOM 1508 C C . VAL A 1 199 ? -6.173 2.778 8.631 1.00 98.19 199 VAL A C 1
ATOM 1510 O O . VAL A 1 199 ? -6.640 2.464 7.540 1.00 98.19 199 VAL A O 1
ATOM 1513 N N . PHE A 1 200 ? -5.851 1.886 9.553 1.00 98.38 200 PHE A N 1
ATOM 1514 C CA . PHE A 1 200 ? -6.115 0.463 9.464 1.00 98.38 200 PHE A CA 1
ATOM 1515 C C . PHE A 1 200 ? -7.347 0.125 10.299 1.00 98.38 200 PHE A C 1
ATOM 1517 O O . PHE A 1 200 ? -7.359 0.361 11.503 1.00 98.38 200 PHE A O 1
ATOM 1524 N N . GLU A 1 201 ? -8.357 -0.475 9.684 1.00 98.38 201 GLU A N 1
ATOM 1525 C CA . GLU A 1 201 ? -9.534 -1.038 10.341 1.00 98.38 201 GLU A CA 1
ATOM 1526 C C . GLU A 1 201 ? -9.489 -2.561 10.241 1.00 98.38 201 GLU A C 1
ATOM 1528 O O . GLU A 1 201 ? -9.596 -3.134 9.158 1.00 98.38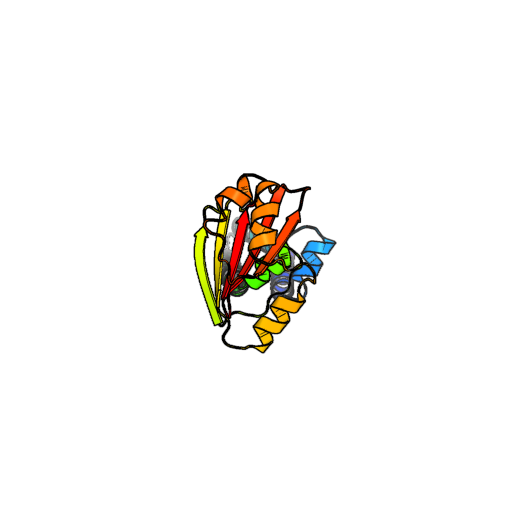 201 GLU A O 1
ATOM 1533 N N . LEU A 1 202 ? -9.372 -3.234 11.380 1.00 98.44 202 LEU A N 1
ATOM 1534 C CA . LEU A 1 202 ? -9.362 -4.686 11.471 1.00 98.44 202 LEU A CA 1
ATOM 1535 C C . LEU A 1 202 ? -10.711 -5.202 11.987 1.00 98.44 202 LEU A C 1
ATOM 1537 O O . LEU A 1 202 ? -11.064 -4.996 13.151 1.00 98.44 202 LEU A O 1
ATOM 1541 N N . LYS A 1 203 ? -11.435 -5.945 11.142 1.00 98.06 203 LYS A N 1
ATOM 1542 C CA . LYS A 1 203 ? -12.717 -6.592 11.463 1.00 98.06 203 LYS A CA 1
ATOM 1543 C C . LYS A 1 203 ? -12.654 -8.084 11.139 1.00 98.06 203 LYS A C 1
ATOM 1545 O O . LYS A 1 203 ? -12.747 -8.496 9.983 1.00 98.06 203 LYS A O 1
ATOM 1550 N N . GLY A 1 204 ? -12.503 -8.907 12.177 1.00 97.69 204 GLY A N 1
ATOM 1551 C CA . GLY A 1 204 ? -12.332 -10.354 12.030 1.00 97.69 204 GLY A CA 1
ATOM 1552 C C . GLY A 1 204 ? -11.105 -10.687 11.176 1.00 97.69 204 GLY A C 1
ATOM 1553 O O . GLY A 1 204 ? -9.977 -10.454 11.599 1.00 97.69 204 GLY A O 1
ATOM 1554 N N . HIS A 1 205 ? -11.359 -11.199 9.973 1.00 98.25 205 HIS A N 1
ATOM 1555 C CA . HIS A 1 205 ? -10.362 -11.640 8.994 1.00 98.25 205 HIS A CA 1
ATOM 1556 C C . HIS A 1 205 ? -10.123 -10.634 7.850 1.00 98.25 205 HIS A C 1
ATOM 1558 O O . HIS A 1 205 ? -9.541 -10.957 6.816 1.00 98.25 205 HIS A O 1
ATOM 1564 N N . THR A 1 206 ? -10.635 -9.411 7.993 1.00 98.38 206 THR A N 1
ATOM 1565 C CA . THR A 1 206 ? -10.539 -8.355 6.981 1.00 98.38 206 THR A CA 1
ATOM 1566 C C . THR A 1 206 ? -9.849 -7.130 7.563 1.00 98.38 206 THR A C 1
ATOM 1568 O O . THR A 1 206 ? -10.232 -6.660 8.634 1.00 98.38 206 THR A O 1
ATOM 1571 N N . LEU A 1 207 ? -8.858 -6.615 6.839 1.00 98.38 207 LEU A N 1
ATOM 1572 C CA . LEU A 1 207 ? -8.191 -5.346 7.101 1.00 98.38 207 LEU A CA 1
ATOM 1573 C C . LEU A 1 207 ? -8.605 -4.357 6.007 1.00 98.38 207 LEU A C 1
ATOM 1575 O O . LEU A 1 207 ? -8.256 -4.547 4.842 1.00 98.38 207 LEU A O 1
ATOM 1579 N N . THR A 1 208 ? -9.362 -3.328 6.364 1.00 98.38 208 THR A N 1
ATOM 1580 C CA . THR A 1 208 ? -9.636 -2.192 5.479 1.00 98.38 208 THR A CA 1
ATOM 1581 C C . THR A 1 208 ? -8.600 -1.116 5.761 1.00 98.38 208 THR A C 1
ATOM 1583 O O . THR A 1 208 ? -8.341 -0.792 6.917 1.00 98.38 208 THR A O 1
ATOM 1586 N N . VAL A 1 209 ? -7.984 -0.582 4.718 1.00 97.94 209 VAL A N 1
ATOM 1587 C CA . VAL A 1 209 ? -6.951 0.441 4.821 1.00 97.94 209 VAL A CA 1
ATOM 1588 C C . VAL A 1 209 ? -7.450 1.692 4.117 1.00 97.94 209 VAL A C 1
ATOM 1590 O O . VAL A 1 209 ? -7.761 1.650 2.927 1.00 97.94 209 VAL A O 1
ATOM 1593 N N . TYR A 1 210 ? -7.569 2.774 4.876 1.00 97.81 210 TYR A N 1
ATOM 1594 C CA . TYR A 1 210 ? -7.960 4.096 4.404 1.00 97.81 210 TYR A CA 1
ATOM 1595 C C . TYR A 1 210 ? -6.703 4.943 4.299 1.00 97.81 210 TYR A C 1
ATOM 1597 O O . TYR A 1 210 ? -5.938 5.034 5.256 1.00 97.81 210 TYR A O 1
ATOM 1605 N N . GLU A 1 211 ? -6.481 5.560 3.150 1.00 95.81 211 GLU A N 1
ATOM 1606 C CA . GLU A 1 211 ? -5.292 6.355 2.885 1.00 95.81 211 GLU A CA 1
ATOM 1607 C C . GLU A 1 211 ? -5.666 7.704 2.286 1.00 95.81 211 GLU A C 1
ATOM 1609 O O . GLU A 1 211 ? -6.571 7.789 1.455 1.00 95.81 2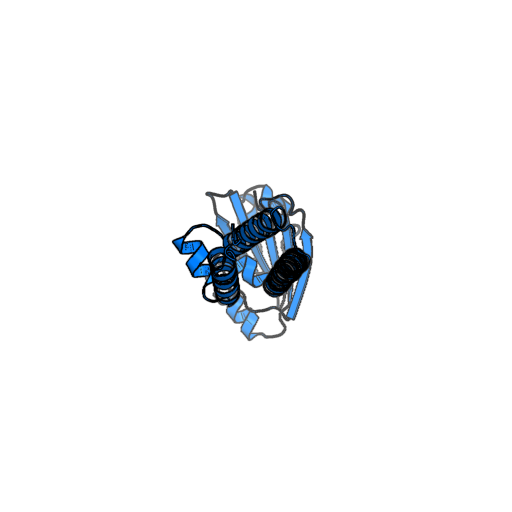11 GLU A O 1
ATOM 1614 N N . SER A 1 212 ? -4.910 8.728 2.667 1.00 95.44 212 SER A N 1
ATOM 1615 C CA . SER A 1 212 ? -4.970 10.075 2.105 1.00 95.44 212 SER A CA 1
ATOM 1616 C C . SER A 1 212 ? -3.543 10.572 1.902 1.00 95.44 212 SER A C 1
ATOM 1618 O O . SER A 1 212 ? -2.811 10.720 2.884 1.00 95.44 212 SER A O 1
ATOM 1620 N N . TYR A 1 213 ? -3.165 10.820 0.647 1.00 90.81 213 TYR A N 1
ATOM 1621 C CA . TYR A 1 213 ? -1.879 11.410 0.266 1.00 90.81 213 TYR A CA 1
ATOM 1622 C C . TYR A 1 213 ? -2.082 12.794 -0.349 1.00 90.81 213 TYR A C 1
ATOM 1624 O O . TYR A 1 213 ? -3.049 12.985 -1.093 1.00 90.81 213 TYR A O 1
ATOM 1632 N N . LEU A 1 214 ? -1.184 13.725 -0.032 1.00 83.75 214 LEU A N 1
ATOM 1633 C CA . LEU A 1 214 ? -1.156 15.097 -0.544 1.00 83.75 214 LEU A CA 1
ATOM 1634 C C . LEU A 1 214 ? 0.209 15.454 -1.130 1.00 83.75 214 LEU A C 1
ATOM 1636 O O . LEU A 1 214 ? 1.224 14.893 -0.652 1.00 83.75 214 LEU A O 1
#